Protein AF-A0AAN3U8T4-F1 (afdb_monomer_lite)

Foldseek 3Di:
DAQDDAWQLVSLVVLLVVVLVVVVVVVDDPVLSVVLSVLSVLLSVVCVVCRPPDHNLRDAQVSLVVSLVVCCVPPPVNDRDDPVRSVVSVVSVVVSQCVSCVPHPVNRHHDYDVVPDDDDDPDDPPPPDDQDPVSVVVVLVVLVVQVVPDVDPVSVVVNQLVCCCVVVVDDSVRSVPDDPVND

Sequence (183 aa):
MKLKNTTISEDLERWIEAYLKHIQALSYSNNTFLLYRRILLEFVEYSLDYQDEMQINDIKTTFLVNFLNYLENNSKNGNKLSKKTKITYLRVLTSFFSFISDNNDDLFVFSFDMKKIRFRTEKSEEKLNYLNENEIIRLNNVLEKEKAKKEVYNSFRNSLLIKLMLYGGLRISEALNVKLCDF

pLDDT: mean 90.28, std 9.48, range [56.56, 98.44]

InterPro domains:
  IPR002104 Integrase, catalytic domain [PS51898] (126-183)
  IPR010998 Integrase/recombinase, N-terminal [G3DSA:1.10.150.130] (6-119)
  IPR011010 DNA breaking-rejoining enzyme, catalytic core [SSF56349] (12-183)
  IPR013762 Integrase-like, catalytic domain superfamily [G3DSA:1.10.443.10] (120-183)
  IPR025269 Phage integrase SAM-like domain [PF13102] (15-97)
  IPR044068 Core-binding (CB) domain [PS51900] (10-101)

Structure (mmCIF, N/CA/C/O backbone):
data_AF-A0AAN3U8T4-F1
#
_entry.id   AF-A0AAN3U8T4-F1
#
loop_
_atom_site.group_PDB
_atom_site.id
_atom_site.type_symbol
_atom_site.label_atom_id
_atom_site.label_alt_id
_atom_site.label_comp_id
_atom_site.label_asym_id
_atom_site.label_entity_id
_atom_site.label_seq_id
_atom_site.pdbx_PDB_ins_code
_atom_site.Cartn_x
_atom_site.Cartn_y
_atom_site.Cartn_z
_atom_site.occupancy
_atom_site.B_iso_or_equiv
_atom_site.auth_seq_id
_atom_site.auth_comp_id
_atom_site.auth_asym_id
_atom_site.auth_atom_id
_atom_site.pdbx_PDB_model_num
ATOM 1 N N . MET A 1 1 ? -13.887 -12.701 15.858 1.00 88.62 1 MET A N 1
ATOM 2 C CA . MET A 1 1 ? -12.737 -12.582 16.791 1.00 88.62 1 MET A CA 1
ATOM 3 C C . MET A 1 1 ? -12.991 -11.414 17.734 1.00 88.62 1 MET A C 1
ATOM 5 O O . MET A 1 1 ? -13.453 -10.378 17.268 1.00 88.62 1 MET A O 1
ATOM 9 N N . LYS A 1 2 ? -12.707 -11.549 19.039 1.00 91.94 2 LYS A N 1
ATOM 10 C CA . LYS A 1 2 ? -12.860 -10.443 20.004 1.00 91.94 2 LYS A CA 1
ATOM 11 C C . LYS A 1 2 ? -12.005 -9.246 19.603 1.00 91.94 2 LYS A C 1
ATOM 13 O O . LYS A 1 2 ? -10.839 -9.436 19.255 1.00 91.94 2 LYS A O 1
ATOM 18 N N . LEU A 1 3 ? -12.570 -8.038 19.661 1.00 91.25 3 LEU A N 1
ATOM 19 C CA . LEU A 1 3 ? -11.903 -6.817 19.206 1.00 91.25 3 LEU A CA 1
ATOM 20 C C . LEU A 1 3 ? -10.604 -6.587 19.970 1.00 91.25 3 LEU A C 1
ATOM 22 O O . LEU A 1 3 ? -9.569 -6.357 19.350 1.00 91.25 3 LEU A O 1
ATOM 26 N N . LYS A 1 4 ? -10.682 -6.704 21.296 1.00 89.12 4 LYS A N 1
ATOM 27 C CA . LYS A 1 4 ? -9.569 -6.523 22.221 1.00 89.12 4 LYS A CA 1
ATOM 28 C C . LYS A 1 4 ? -9.320 -7.772 23.054 1.00 89.12 4 LYS A C 1
ATOM 30 O O . LYS A 1 4 ? -10.262 -8.516 23.343 1.00 89.12 4 LYS A O 1
ATOM 35 N N . ASN A 1 5 ? -8.074 -7.987 23.439 1.00 81.62 5 ASN A N 1
ATOM 36 C CA . ASN A 1 5 ? -7.669 -9.104 24.288 1.00 81.62 5 ASN A CA 1
ATOM 37 C C . ASN A 1 5 ? -6.647 -8.679 25.343 1.00 81.62 5 ASN A C 1
ATOM 39 O O . ASN A 1 5 ? -6.755 -9.103 26.491 1.00 81.62 5 ASN A O 1
ATOM 43 N N . THR A 1 6 ? -5.680 -7.846 24.960 1.00 85.25 6 THR A N 1
ATOM 44 C CA . THR A 1 6 ? -4.516 -7.508 25.788 1.00 85.25 6 THR A CA 1
ATOM 45 C C . THR A 1 6 ? -4.087 -6.055 25.552 1.00 85.25 6 THR A C 1
ATOM 47 O O . THR A 1 6 ? -4.814 -5.139 25.935 1.00 85.25 6 THR A O 1
ATOM 50 N N . THR A 1 7 ? -2.912 -5.825 24.966 1.00 92.44 7 THR A N 1
ATOM 51 C CA . THR A 1 7 ? -2.376 -4.500 24.645 1.00 92.44 7 THR A CA 1
ATOM 52 C C . THR A 1 7 ? -2.760 -4.102 23.222 1.00 92.44 7 THR A C 1
ATOM 54 O O . THR A 1 7 ? -3.047 -4.947 22.371 1.00 92.44 7 THR A O 1
ATOM 57 N N . ILE A 1 8 ? -2.731 -2.796 22.930 1.00 94.06 8 ILE A N 1
ATOM 58 C CA . ILE A 1 8 ? -3.025 -2.283 21.585 1.00 94.06 8 ILE A CA 1
ATOM 59 C C . ILE A 1 8 ? -2.134 -2.920 20.508 1.00 94.06 8 ILE A C 1
ATOM 61 O O . ILE A 1 8 ? -2.624 -3.225 19.423 1.00 94.06 8 ILE A O 1
ATOM 65 N N . SER A 1 9 ? -0.851 -3.150 20.796 1.00 93.12 9 SER A N 1
ATOM 66 C CA . SER A 1 9 ? 0.103 -3.731 19.850 1.00 93.12 9 SER A CA 1
ATOM 67 C C . SER A 1 9 ? -0.217 -5.192 19.551 1.00 93.12 9 SER A C 1
ATOM 69 O O . SER A 1 9 ? -0.341 -5.549 18.383 1.00 93.12 9 SER A O 1
ATOM 71 N N . GLU A 1 10 ? -0.440 -6.011 20.579 1.00 94.06 10 GLU A N 1
ATOM 72 C CA . GLU A 1 10 ? -0.802 -7.425 20.420 1.00 94.06 10 GLU A CA 1
ATOM 73 C C . GLU A 1 10 ? -2.146 -7.589 19.696 1.00 94.06 10 GLU A C 1
ATOM 75 O O . GLU A 1 10 ? -2.297 -8.441 18.813 1.00 94.06 10 GLU A O 1
ATOM 80 N N . ASP A 1 11 ? -3.122 -6.734 20.013 1.00 96.06 11 ASP A N 1
ATOM 81 C CA . ASP A 1 11 ? -4.401 -6.720 19.314 1.00 96.06 11 ASP A CA 1
ATOM 82 C C . ASP A 1 11 ? -4.231 -6.353 17.836 1.00 96.06 11 ASP A C 1
ATOM 84 O O . ASP A 1 11 ? -4.782 -7.038 16.967 1.00 96.06 11 ASP A O 1
ATOM 88 N N . LEU A 1 12 ? -3.439 -5.320 17.529 1.00 97.25 12 LEU A N 1
ATOM 89 C CA . LEU A 1 12 ? -3.140 -4.933 16.152 1.00 97.25 12 LEU A CA 1
ATOM 90 C C . LEU A 1 12 ? -2.413 -6.047 15.395 1.00 97.25 12 LEU A C 1
ATOM 92 O O . LEU A 1 12 ? -2.827 -6.365 14.284 1.00 97.25 12 LEU A O 1
ATOM 96 N N . GLU A 1 13 ? -1.386 -6.674 15.968 1.00 96.88 13 GLU A N 1
ATOM 97 C CA . GLU A 1 13 ? -0.638 -7.764 15.324 1.00 96.88 13 GLU A CA 1
ATOM 98 C C . GLU A 1 13 ? -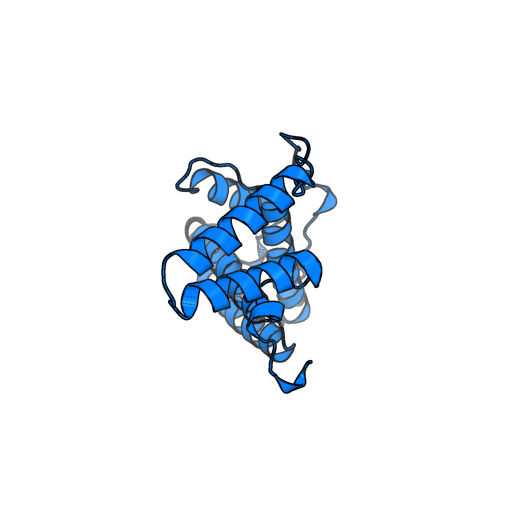1.538 -8.948 14.967 1.00 96.88 13 GLU A C 1
ATOM 100 O O . GLU A 1 13 ? -1.516 -9.439 13.833 1.00 96.88 13 GLU A O 1
ATOM 105 N N . ARG A 1 14 ? -2.399 -9.356 15.900 1.00 97.06 14 ARG A N 1
ATOM 106 C CA . ARG A 1 14 ? -3.375 -10.426 15.685 1.00 97.06 14 ARG A CA 1
ATOM 107 C C . ARG A 1 14 ? -4.357 -10.086 14.561 1.00 97.06 14 ARG A C 1
ATOM 109 O O . ARG A 1 14 ? -4.628 -10.920 13.692 1.00 97.06 14 ARG A O 1
ATOM 116 N N . TRP A 1 15 ? -4.882 -8.859 14.542 1.00 98.06 15 TRP A N 1
ATOM 117 C CA . TRP A 1 15 ? -5.756 -8.398 13.460 1.00 98.06 15 TRP A CA 1
ATOM 118 C C . TRP A 1 15 ? -5.014 -8.290 12.124 1.00 98.06 15 TRP A C 1
ATOM 120 O O . TRP A 1 15 ? -5.587 -8.621 11.084 1.00 98.06 15 TRP A O 1
ATOM 130 N N . ILE A 1 16 ? -3.746 -7.872 12.129 1.00 98.12 16 ILE A N 1
ATOM 131 C CA . ILE A 1 16 ? -2.896 -7.804 10.936 1.00 98.12 16 ILE A CA 1
ATOM 132 C C . ILE A 1 16 ? -2.694 -9.198 10.359 1.00 98.12 16 ILE A C 1
ATOM 134 O O . ILE A 1 16 ? -2.835 -9.367 9.152 1.00 98.12 16 ILE A O 1
ATOM 138 N N . GLU A 1 17 ? -2.417 -10.206 11.183 1.00 97.88 17 GLU A N 1
ATOM 139 C CA . GLU A 1 17 ? -2.264 -11.579 10.703 1.00 97.88 17 GLU A CA 1
ATOM 140 C C . GLU A 1 17 ? -3.542 -12.078 10.009 1.00 97.88 17 GLU A C 1
ATOM 142 O O . GLU A 1 17 ? -3.485 -12.605 8.893 1.00 97.88 17 GLU A O 1
ATOM 147 N N . ALA A 1 18 ? -4.705 -11.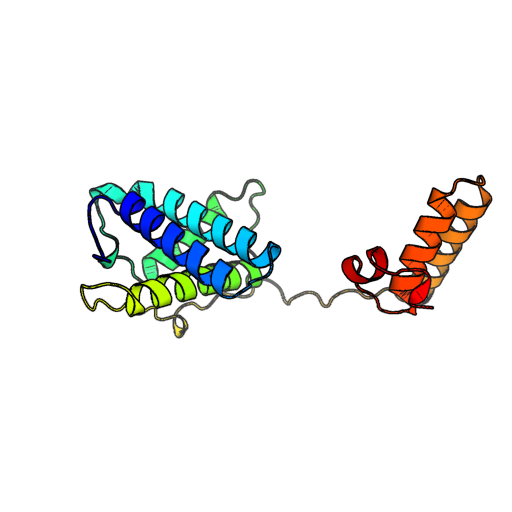850 10.628 1.00 98.00 18 ALA A N 1
ATOM 148 C CA . ALA A 1 18 ? -6.000 -12.193 10.044 1.00 98.00 18 ALA A CA 1
ATOM 149 C C . ALA A 1 18 ? -6.254 -11.447 8.722 1.00 98.00 18 ALA A C 1
ATOM 151 O O . ALA A 1 18 ? -6.664 -12.052 7.728 1.00 98.00 18 ALA A O 1
ATOM 152 N N . TYR A 1 19 ? -5.956 -10.148 8.679 1.00 98.31 19 TYR A N 1
ATOM 153 C CA . TYR A 1 19 ? -6.137 -9.325 7.487 1.00 98.31 19 TYR A CA 1
ATOM 154 C C . TYR A 1 19 ? -5.184 -9.712 6.349 1.00 98.31 19 TYR A C 1
ATOM 156 O O . TYR A 1 19 ? -5.594 -9.782 5.191 1.00 98.31 19 TYR A O 1
ATOM 164 N N . LEU A 1 20 ? -3.921 -10.016 6.657 1.00 97.81 20 LEU A N 1
ATOM 165 C CA . LEU A 1 20 ? -2.939 -10.457 5.668 1.00 97.81 20 LEU A CA 1
ATOM 166 C C . LEU A 1 20 ? -3.336 -11.806 5.054 1.00 97.81 20 LEU A C 1
ATOM 168 O O . LEU A 1 20 ? -3.270 -11.957 3.833 1.00 97.81 20 LEU A O 1
ATOM 172 N N . LYS A 1 21 ? -3.829 -12.751 5.866 1.00 97.56 21 LYS A N 1
ATOM 173 C CA . LYS A 1 21 ? -4.416 -14.009 5.373 1.00 97.56 21 LYS A CA 1
ATOM 174 C C . LYS A 1 21 ? -5.621 -13.748 4.465 1.00 97.56 21 LYS A C 1
ATOM 176 O O . LYS A 1 21 ? -5.733 -14.362 3.405 1.00 97.56 21 LYS A O 1
ATOM 181 N N . HIS A 1 22 ? -6.486 -12.806 4.840 1.00 96.88 22 HIS A N 1
ATOM 182 C CA . HIS A 1 22 ? -7.650 -12.424 4.044 1.00 96.88 22 HIS A CA 1
ATOM 183 C C . HIS A 1 22 ? -7.261 -11.859 2.667 1.00 96.88 22 HIS A C 1
ATOM 185 O O . HIS A 1 22 ? -7.709 -12.379 1.647 1.00 96.88 22 HIS A O 1
ATOM 191 N N . ILE A 1 23 ? -6.380 -10.855 2.597 1.00 96.12 23 ILE A N 1
ATOM 192 C CA . ILE A 1 23 ? -5.975 -10.279 1.300 1.00 96.12 23 ILE A CA 1
ATOM 193 C C . ILE A 1 23 ? -5.181 -11.274 0.439 1.00 96.12 23 ILE A C 1
ATOM 195 O O . ILE A 1 23 ? -5.242 -11.212 -0.789 1.00 96.12 23 ILE A O 1
ATOM 199 N N . GLN A 1 24 ? -4.458 -12.210 1.064 1.00 94.75 24 GLN A N 1
ATOM 200 C CA . GLN A 1 24 ? -3.781 -13.293 0.354 1.00 94.75 24 GLN A CA 1
ATOM 201 C C . GLN A 1 24 ? -4.795 -14.251 -0.283 1.00 94.75 24 GLN A C 1
ATOM 203 O O . GLN A 1 24 ? -4.638 -14.608 -1.450 1.00 94.75 24 GLN A O 1
ATOM 208 N N . ALA A 1 25 ? -5.863 -14.613 0.435 1.00 96.12 25 ALA A N 1
ATOM 209 C CA . ALA A 1 25 ? -6.957 -15.418 -0.109 1.00 96.12 25 ALA A CA 1
ATOM 210 C C . ALA A 1 25 ? -7.688 -14.706 -1.264 1.00 96.12 25 ALA A C 1
ATOM 212 O O . ALA A 1 25 ? -8.108 -15.351 -2.222 1.00 96.12 25 ALA A O 1
ATOM 213 N N . LEU A 1 26 ? -7.760 -13.372 -1.231 1.00 95.31 26 LEU A N 1
ATOM 214 C CA . LEU A 1 26 ? -8.281 -12.549 -2.329 1.00 95.31 26 LEU A CA 1
ATOM 215 C C . LEU A 1 26 ? -7.306 -12.380 -3.510 1.00 95.31 26 LEU A C 1
ATOM 217 O O . LEU A 1 26 ? -7.583 -11.609 -4.426 1.00 95.31 26 LEU A O 1
ATOM 221 N N . SER A 1 27 ? -6.174 -13.091 -3.519 1.00 94.06 27 SER A N 1
ATOM 222 C CA . SER A 1 27 ? -5.202 -13.091 -4.623 1.00 94.06 27 SER A CA 1
ATOM 223 C C . SER A 1 27 ? -4.609 -11.712 -4.941 1.00 94.06 27 SER A C 1
ATOM 225 O O . SER A 1 27 ? -4.329 -11.384 -6.097 1.00 94.06 27 SER A O 1
ATOM 227 N N . TYR A 1 28 ? -4.391 -10.884 -3.916 1.00 93.31 28 TYR A N 1
ATOM 228 C CA . TYR A 1 28 ? -3.689 -9.611 -4.084 1.00 93.31 28 TYR A CA 1
ATOM 229 C C . TYR A 1 28 ? -2.262 -9.853 -4.598 1.00 93.31 28 TYR A C 1
ATOM 231 O O . TYR A 1 28 ? -1.604 -10.825 -4.226 1.00 93.31 28 TYR A O 1
ATOM 239 N N . SER A 1 29 ? -1.751 -8.937 -5.431 1.00 94.19 29 SER A N 1
ATOM 240 C CA . SER A 1 29 ? -0.381 -9.053 -5.945 1.00 94.19 29 SER A CA 1
ATOM 241 C C . SER A 1 29 ? 0.641 -9.068 -4.802 1.00 94.19 29 SER A C 1
ATOM 243 O O . SER A 1 29 ? 0.464 -8.371 -3.799 1.00 94.19 29 SER A O 1
ATOM 245 N N . ASN A 1 30 ? 1.753 -9.790 -4.976 1.00 94.31 30 ASN A N 1
ATOM 246 C CA . ASN A 1 30 ? 2.797 -9.877 -3.950 1.00 94.31 30 ASN A CA 1
ATOM 247 C C . ASN A 1 30 ? 3.334 -8.490 -3.543 1.00 94.31 30 ASN A C 1
ATOM 249 O O . ASN A 1 30 ? 3.540 -8.213 -2.365 1.00 94.31 30 ASN A O 1
ATOM 253 N N . ASN A 1 31 ? 3.479 -7.570 -4.503 1.00 94.25 31 ASN A N 1
ATOM 254 C CA . ASN A 1 31 ? 3.903 -6.196 -4.221 1.00 94.25 31 ASN A CA 1
ATOM 255 C C . ASN A 1 31 ? 2.891 -5.451 -3.339 1.00 94.25 31 ASN A C 1
ATOM 257 O O . ASN A 1 31 ? 3.282 -4.723 -2.428 1.00 94.25 31 ASN A O 1
ATOM 261 N N . THR A 1 32 ? 1.593 -5.644 -3.586 1.00 95.31 32 THR A N 1
ATOM 262 C CA . THR A 1 32 ? 0.526 -5.068 -2.758 1.00 95.31 32 THR A CA 1
ATOM 263 C C . THR A 1 32 ? 0.544 -5.669 -1.355 1.00 95.31 32 THR A C 1
ATOM 265 O O . THR A 1 32 ? 0.493 -4.920 -0.385 1.00 95.31 32 THR A O 1
ATOM 268 N N . PHE A 1 33 ? 0.682 -6.993 -1.240 1.00 96.62 33 PHE A N 1
ATOM 269 C CA . PHE A 1 33 ? 0.781 -7.691 0.043 1.00 96.62 33 PHE A CA 1
ATOM 270 C C . PHE A 1 33 ? 1.955 -7.172 0.886 1.00 96.62 33 PHE A C 1
ATOM 272 O O . PHE A 1 33 ? 1.768 -6.775 2.036 1.00 96.62 33 PHE A O 1
ATOM 279 N N . LEU A 1 34 ? 3.154 -7.099 0.299 1.00 97.50 34 LEU A N 1
ATOM 280 C CA . LEU A 1 34 ? 4.356 -6.611 0.981 1.00 97.50 34 LEU A CA 1
ATOM 281 C C . LEU A 1 34 ? 4.228 -5.143 1.403 1.00 97.50 34 LEU A C 1
ATOM 283 O O . LEU A 1 34 ? 4.636 -4.784 2.508 1.00 97.50 34 LEU A O 1
ATOM 287 N N . LEU A 1 35 ? 3.633 -4.302 0.550 1.00 97.44 35 LEU A N 1
ATOM 288 C CA . LEU A 1 35 ? 3.349 -2.905 0.873 1.00 97.44 35 LEU A CA 1
ATOM 289 C C . LEU A 1 35 ? 2.400 -2.789 2.072 1.00 97.44 35 LEU A C 1
ATOM 291 O O . LEU A 1 35 ? 2.670 -2.011 2.984 1.00 97.44 35 LEU A O 1
ATOM 295 N N . TYR A 1 36 ? 1.308 -3.558 2.070 1.00 98.12 36 TYR A N 1
ATOM 296 C CA . TYR A 1 36 ? 0.306 -3.528 3.135 1.00 98.12 36 TYR A CA 1
ATOM 297 C C . TYR A 1 36 ? 0.921 -4.012 4.447 1.00 98.12 36 TYR A C 1
ATOM 299 O O . TYR A 1 36 ? 0.830 -3.311 5.449 1.00 98.12 36 TYR A O 1
ATOM 307 N N . ARG A 1 37 ? 1.629 -5.150 4.420 1.00 98.12 37 ARG A N 1
ATOM 308 C CA . ARG A 1 37 ? 2.349 -5.685 5.581 1.00 98.12 37 ARG A CA 1
ATOM 309 C C . ARG A 1 37 ? 3.312 -4.658 6.168 1.00 98.12 37 ARG A C 1
ATOM 311 O O . ARG A 1 37 ? 3.289 -4.446 7.372 1.00 98.12 37 ARG A O 1
ATOM 318 N N . ARG A 1 38 ? 4.133 -4.003 5.340 1.00 97.50 38 ARG A N 1
ATOM 319 C CA . ARG A 1 38 ? 5.086 -2.992 5.822 1.00 97.50 38 ARG A CA 1
ATOM 320 C C . ARG A 1 38 ? 4.375 -1.835 6.526 1.00 97.50 38 ARG A C 1
ATOM 322 O O . ARG A 1 38 ? 4.732 -1.517 7.649 1.00 97.50 38 ARG A O 1
ATOM 329 N N . ILE A 1 39 ? 3.368 -1.242 5.881 1.00 97.69 39 ILE A N 1
ATOM 330 C CA . ILE A 1 39 ? 2.627 -0.098 6.438 1.00 97.69 39 ILE A CA 1
ATOM 331 C C . ILE A 1 39 ? 1.967 -0.465 7.771 1.00 97.69 39 ILE A C 1
ATOM 333 O O . ILE A 1 39 ? 1.986 0.327 8.707 1.00 97.69 39 ILE A O 1
ATOM 337 N N . LEU A 1 40 ? 1.377 -1.658 7.855 1.00 98.44 40 LEU A N 1
ATOM 338 C CA . LEU A 1 40 ? 0.697 -2.117 9.061 1.00 98.44 40 LEU A CA 1
ATOM 339 C C . LEU A 1 40 ? 1.674 -2.398 10.208 1.00 98.44 40 LEU A C 1
ATOM 341 O O . LEU A 1 40 ? 1.374 -2.051 11.343 1.00 98.44 40 LEU A O 1
ATOM 345 N N . LEU A 1 41 ? 2.851 -2.959 9.921 1.00 97.50 41 LEU A N 1
ATOM 346 C CA . LEU A 1 41 ? 3.886 -3.167 10.938 1.00 97.50 41 LEU A CA 1
ATOM 347 C C . LEU A 1 41 ? 4.491 -1.845 11.430 1.00 97.50 41 LEU A C 1
ATOM 349 O O . LEU A 1 41 ? 4.678 -1.686 12.629 1.00 97.50 41 LEU A O 1
ATOM 353 N N . GLU A 1 42 ? 4.717 -0.872 10.542 1.00 96.56 42 GLU A N 1
ATOM 354 C CA . GLU A 1 42 ? 5.121 0.486 10.948 1.00 96.56 42 GLU A CA 1
ATOM 355 C C . GLU A 1 42 ? 4.057 1.144 11.849 1.00 96.56 42 GLU A C 1
ATOM 357 O O . GLU A 1 42 ? 4.380 1.896 12.765 1.00 96.56 42 GLU A O 1
ATOM 362 N N . PHE A 1 43 ? 2.773 0.853 11.615 1.00 97.81 43 PHE A N 1
ATOM 363 C CA . PHE A 1 43 ? 1.687 1.346 12.461 1.00 97.81 43 PHE A CA 1
ATOM 364 C C . PHE A 1 43 ? 1.651 0.669 13.840 1.00 97.81 43 PHE A C 1
ATOM 366 O O . PHE A 1 43 ? 1.364 1.341 14.832 1.00 97.81 43 PHE A O 1
ATOM 373 N N . VAL A 1 44 ? 1.970 -0.628 13.926 1.00 97.06 44 VAL A N 1
ATOM 374 C CA . VAL A 1 44 ? 2.161 -1.325 15.212 1.00 97.06 44 VAL A CA 1
ATOM 375 C C . VAL A 1 44 ? 3.315 -0.703 15.983 1.00 97.06 44 VAL A C 1
ATOM 377 O O . VAL A 1 44 ? 3.136 -0.377 17.151 1.00 97.06 44 VAL A O 1
ATOM 380 N N . GLU A 1 45 ? 4.456 -0.481 15.325 1.00 95.56 45 GLU A N 1
ATOM 381 C CA . GLU A 1 45 ? 5.636 0.137 15.940 1.00 95.56 45 GLU A CA 1
ATOM 382 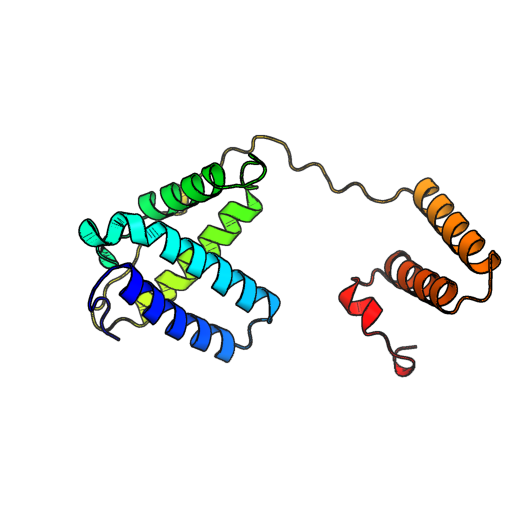C C . GLU A 1 45 ? 5.294 1.504 16.543 1.00 95.56 45 GLU A C 1
ATOM 384 O O . GLU A 1 45 ? 5.580 1.749 17.709 1.00 95.56 45 GLU A O 1
ATOM 389 N N . TYR A 1 46 ? 4.579 2.351 15.798 1.00 96.06 46 TYR A N 1
ATOM 390 C CA . TYR A 1 46 ? 4.069 3.623 16.316 1.00 96.06 46 TYR A CA 1
ATOM 391 C C . TYR A 1 46 ? 3.106 3.457 17.504 1.00 96.06 46 TYR A C 1
ATOM 393 O O . TYR A 1 46 ? 3.072 4.293 18.403 1.00 96.06 46 TYR A O 1
ATOM 401 N N . SER A 1 47 ? 2.301 2.394 17.514 1.00 95.94 47 SER A N 1
ATOM 402 C CA . SER A 1 47 ? 1.296 2.165 18.558 1.00 95.94 47 SER A CA 1
ATOM 403 C C . SER A 1 47 ? 1.893 1.660 19.876 1.00 95.94 47 SER A C 1
ATOM 405 O O . SER A 1 47 ? 1.219 1.754 20.901 1.00 95.94 47 SER A O 1
ATOM 407 N N . LEU A 1 48 ? 3.138 1.163 19.879 1.00 94.19 48 LEU A N 1
ATOM 408 C CA . LEU A 1 48 ? 3.827 0.710 21.095 1.00 94.19 48 LEU A CA 1
ATOM 409 C C . LEU A 1 48 ? 3.987 1.834 22.123 1.00 94.19 48 LEU A C 1
ATOM 411 O O . LEU A 1 48 ? 3.798 1.593 23.313 1.00 94.19 48 LEU A O 1
ATOM 415 N N . ASP A 1 49 ? 4.238 3.063 21.664 1.00 93.44 49 ASP A N 1
ATOM 416 C CA . ASP A 1 49 ? 4.398 4.242 22.526 1.00 93.44 49 ASP A CA 1
ATOM 417 C C . ASP A 1 49 ? 3.119 4.594 23.313 1.00 93.44 49 ASP A C 1
ATOM 419 O O . ASP A 1 49 ? 3.168 5.382 24.253 1.00 93.44 49 ASP A O 1
ATOM 423 N N . TYR A 1 50 ? 1.973 4.008 22.948 1.00 93.88 50 TYR A N 1
ATOM 424 C CA . TYR A 1 50 ? 0.659 4.295 23.529 1.00 93.88 50 TYR A CA 1
ATOM 425 C C . TYR A 1 50 ? 0.019 3.076 24.209 1.00 93.88 50 TYR A C 1
ATOM 427 O O . TYR A 1 50 ? -1.163 3.119 24.555 1.00 93.88 50 TYR A O 1
ATOM 435 N N . GLN A 1 51 ? 0.767 1.982 24.397 1.00 91.06 51 GLN A N 1
ATOM 436 C CA . GLN A 1 51 ? 0.222 0.708 24.885 1.00 91.06 51 GLN A CA 1
ATOM 437 C C . GLN A 1 51 ? -0.430 0.784 26.272 1.00 91.06 51 GLN A C 1
ATOM 439 O O . GLN A 1 51 ? -1.388 0.058 26.532 1.00 91.06 51 GLN A O 1
ATOM 444 N N . ASP A 1 52 ? 0.062 1.682 27.126 1.00 91.00 52 ASP A N 1
ATOM 445 C CA . ASP A 1 52 ? -0.432 1.872 28.493 1.00 91.00 52 ASP A CA 1
ATOM 446 C C . ASP A 1 52 ? -1.548 2.929 28.577 1.00 91.00 52 ASP A C 1
ATOM 448 O O . ASP A 1 52 ? -2.258 3.017 29.579 1.00 91.00 52 ASP A O 1
ATOM 452 N N . GLU A 1 53 ? -1.721 3.735 27.527 1.00 91.38 53 GLU A N 1
ATOM 453 C CA . GLU A 1 53 ? -2.641 4.880 27.508 1.00 91.38 53 GLU A CA 1
ATOM 454 C C . GLU A 1 53 ? -3.912 4.610 26.700 1.00 91.38 53 GLU A C 1
ATOM 456 O O . GLU A 1 53 ? -4.935 5.269 26.902 1.00 91.38 53 GLU A O 1
ATOM 461 N N . MET A 1 54 ? -3.848 3.676 25.748 1.00 93.81 54 MET A N 1
ATOM 462 C CA . MET A 1 54 ? -4.868 3.515 24.719 1.00 93.81 54 MET A CA 1
ATOM 463 C C . MET A 1 54 ? -5.152 2.048 24.417 1.00 93.81 54 MET A C 1
ATOM 465 O O . MET A 1 54 ? -4.294 1.174 24.524 1.00 93.81 54 MET A O 1
ATOM 469 N N . GLN A 1 55 ? -6.376 1.786 23.974 1.00 93.75 55 GLN A N 1
ATOM 470 C CA . GLN A 1 55 ? -6.803 0.492 23.458 1.00 93.75 55 GLN A CA 1
ATOM 471 C C . GLN A 1 55 ? -7.139 0.600 21.966 1.00 93.75 55 GLN A C 1
ATOM 473 O O . GLN A 1 55 ? -7.311 1.690 21.416 1.00 93.75 55 GLN A O 1
ATOM 478 N N . ILE A 1 56 ? -7.272 -0.541 21.282 1.00 94.88 56 ILE A N 1
ATOM 479 C CA . ILE A 1 56 ? -7.526 -0.555 19.832 1.00 94.88 56 ILE A CA 1
ATOM 480 C C . ILE A 1 56 ? -8.816 0.190 19.444 1.00 94.88 56 ILE A C 1
ATOM 482 O O . ILE A 1 56 ? -8.868 0.829 18.398 1.00 94.88 56 ILE A O 1
ATOM 486 N N . ASN A 1 57 ? -9.847 0.175 20.294 1.00 94.62 57 ASN A N 1
ATOM 487 C CA . ASN A 1 57 ? -11.117 0.874 20.071 1.00 94.62 57 ASN A CA 1
ATOM 488 C C . ASN A 1 57 ? -11.038 2.397 20.299 1.00 94.62 57 ASN A C 1
ATOM 490 O O . ASN A 1 57 ? -11.963 3.115 19.917 1.00 94.62 57 ASN A O 1
ATOM 494 N N . ASP A 1 58 ? -9.944 2.901 20.874 1.00 94.62 58 ASP A N 1
ATOM 495 C CA . ASP A 1 58 ? -9.706 4.338 21.049 1.00 94.62 58 ASP A CA 1
ATOM 496 C C . ASP A 1 58 ? -9.086 4.988 19.803 1.00 94.62 58 ASP A C 1
ATOM 498 O O . ASP A 1 58 ? -9.016 6.220 19.706 1.00 94.62 58 ASP A O 1
ATOM 502 N N . ILE A 1 59 ? -8.668 4.181 18.819 1.00 95.44 59 ILE A N 1
ATOM 503 C CA . ILE A 1 59 ? -8.053 4.659 17.581 1.00 95.44 59 ILE A CA 1
ATOM 504 C C . ILE A 1 59 ? -9.064 5.488 16.781 1.00 95.44 59 ILE A C 1
ATOM 506 O O . ILE A 1 59 ? -10.076 5.004 16.272 1.00 95.44 59 ILE A O 1
ATOM 510 N N . LYS A 1 60 ? -8.743 6.774 16.626 1.00 93.38 60 LYS A N 1
ATOM 511 C CA . LYS A 1 60 ? -9.538 7.762 15.887 1.00 93.38 60 LYS A CA 1
ATOM 512 C C . LYS A 1 60 ? -8.736 8.360 14.739 1.00 93.38 60 LYS A C 1
ATOM 514 O O . LYS A 1 60 ? -7.526 8.188 14.627 1.00 93.38 60 LYS A O 1
ATOM 519 N N . THR A 1 61 ? -9.416 9.145 13.905 1.00 93.38 61 THR A N 1
ATOM 520 C CA . THR A 1 61 ? -8.812 9.860 12.763 1.00 93.38 61 THR A CA 1
ATOM 521 C C . THR A 1 61 ? -7.549 10.642 13.152 1.00 93.38 61 THR A C 1
ATOM 523 O O . THR A 1 61 ? -6.581 10.659 12.399 1.00 93.38 61 THR A O 1
ATOM 526 N N . THR A 1 62 ? -7.531 11.263 14.336 1.00 92.62 62 THR A N 1
ATOM 527 C CA . THR A 1 62 ? -6.375 12.012 14.856 1.00 92.62 62 THR A CA 1
ATOM 528 C C . THR A 1 62 ? -5.149 11.132 15.075 1.00 92.62 62 THR A C 1
ATOM 530 O O . THR A 1 62 ? -4.044 11.566 14.770 1.00 92.62 62 THR A O 1
ATOM 533 N N . PHE A 1 63 ? -5.334 9.888 15.520 1.00 94.88 63 PHE A N 1
ATOM 534 C CA . PHE A 1 63 ? -4.245 8.931 15.709 1.00 94.88 63 PHE A CA 1
ATOM 535 C C . PHE A 1 63 ? -3.592 8.562 14.371 1.00 94.88 63 PHE A C 1
ATOM 537 O O . PHE A 1 63 ? -2.372 8.584 14.246 1.00 94.88 63 PHE A O 1
ATOM 544 N N . LEU A 1 64 ? -4.399 8.355 13.321 1.00 94.81 64 LEU A N 1
ATOM 545 C CA . LEU A 1 64 ? -3.882 8.110 11.967 1.00 94.81 64 LEU A CA 1
ATOM 546 C C . LEU A 1 64 ? -3.105 9.316 11.419 1.00 94.81 64 LEU A C 1
ATOM 548 O O . LEU A 1 64 ? -2.099 9.153 10.734 1.00 94.81 64 LEU A O 1
ATOM 552 N N . VAL A 1 65 ? -3.560 10.539 11.709 1.00 93.25 65 VAL A N 1
ATOM 553 C CA . VAL A 1 65 ? -2.852 11.765 11.309 1.00 93.25 65 VAL A CA 1
ATOM 554 C C . VAL A 1 65 ? -1.529 11.908 12.066 1.00 93.25 65 VAL A C 1
ATOM 556 O O . VAL A 1 65 ? -0.518 12.245 11.453 1.00 93.25 65 VAL A O 1
ATOM 559 N N . ASN A 1 66 ? -1.513 11.610 13.366 1.00 94.19 66 ASN A N 1
ATOM 560 C CA . ASN A 1 66 ? -0.297 11.654 14.177 1.00 94.19 66 ASN A CA 1
ATOM 561 C C . ASN A 1 66 ? 0.721 10.601 13.735 1.00 94.19 66 ASN A C 1
ATOM 563 O O . ASN A 1 66 ? 1.901 10.924 13.627 1.00 94.19 66 ASN A O 1
ATOM 567 N N . PHE A 1 67 ? 0.267 9.404 13.362 1.00 95.25 67 PHE A N 1
ATOM 568 C CA . PHE A 1 67 ? 1.117 8.390 12.745 1.00 95.25 67 PHE A CA 1
ATOM 569 C C . PHE A 1 67 ? 1.806 8.905 11.471 1.00 95.25 67 PHE A C 1
ATOM 571 O O . PHE A 1 67 ? 3.014 8.753 11.304 1.00 95.25 67 PHE A O 1
ATOM 578 N N . LEU A 1 68 ? 1.075 9.584 10.579 1.00 93.38 68 LEU A N 1
ATOM 579 C CA . LEU A 1 68 ? 1.691 10.171 9.383 1.00 93.38 68 LEU A CA 1
ATOM 580 C C . LEU A 1 68 ? 2.751 11.226 9.727 1.00 93.38 68 LEU A C 1
ATOM 582 O O . LEU A 1 68 ? 3.756 11.312 9.025 1.00 93.38 68 LEU A O 1
ATOM 586 N N . ASN A 1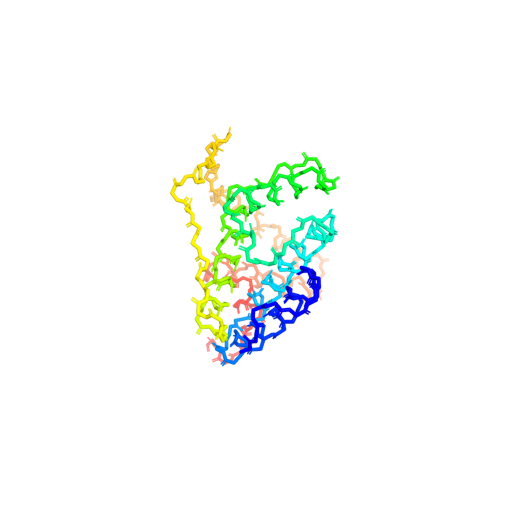 69 ? 2.541 12.013 10.785 1.00 91.50 69 ASN A N 1
ATOM 587 C CA . ASN A 1 69 ? 3.525 12.993 11.255 1.00 91.50 69 ASN A CA 1
ATOM 588 C C . ASN A 1 69 ? 4.758 12.305 11.864 1.00 91.50 69 ASN A C 1
ATOM 590 O O . ASN A 1 69 ? 5.882 12.719 11.593 1.00 91.50 69 ASN A O 1
ATOM 594 N N . TYR A 1 70 ? 4.559 11.231 12.635 1.00 93.06 70 TYR A N 1
ATOM 595 C CA . TYR A 1 70 ? 5.634 10.390 13.167 1.00 93.06 70 TYR A CA 1
ATOM 596 C C . TYR A 1 70 ? 6.533 9.860 12.041 1.00 93.06 70 TYR A C 1
ATOM 598 O O . TYR A 1 70 ? 7.754 9.995 12.108 1.00 93.06 70 TYR A O 1
ATOM 606 N N . LEU A 1 71 ? 5.942 9.349 10.956 1.00 91.88 71 LEU A N 1
ATOM 607 C CA . LEU A 1 71 ? 6.706 8.855 9.807 1.00 91.88 71 LEU A CA 1
ATOM 608 C C . LEU A 1 71 ? 7.522 9.951 9.109 1.00 91.88 71 LEU A C 1
ATOM 610 O O . LEU A 1 71 ? 8.614 9.683 8.611 1.00 91.88 71 LEU A O 1
ATOM 614 N N . GLU A 1 72 ? 7.011 11.184 9.049 1.00 88.81 72 GLU A N 1
ATOM 615 C CA . GLU A 1 72 ? 7.772 12.309 8.493 1.00 88.81 72 GLU A CA 1
ATOM 616 C C . GLU A 1 72 ? 8.970 12.672 9.366 1.00 88.81 72 GLU A C 1
ATOM 618 O O . GLU A 1 72 ? 10.055 12.906 8.836 1.00 88.81 72 GLU A O 1
ATOM 623 N N . ASN A 1 73 ? 8.788 12.665 10.686 1.00 86.94 73 ASN A N 1
ATOM 624 C CA . ASN A 1 73 ? 9.841 12.998 11.641 1.00 86.94 73 ASN A CA 1
ATOM 625 C C . ASN A 1 73 ? 10.941 11.925 11.698 1.00 86.94 73 ASN A C 1
ATOM 627 O O . ASN A 1 73 ? 12.107 12.262 11.880 1.00 86.94 73 ASN A O 1
ATOM 631 N N . ASN A 1 74 ? 10.589 10.654 11.482 1.00 84.81 74 ASN A N 1
ATOM 632 C CA . ASN A 1 74 ? 11.529 9.526 11.487 1.00 84.81 74 ASN A CA 1
ATOM 633 C C . ASN A 1 74 ? 12.108 9.183 10.103 1.00 84.81 74 ASN A C 1
ATOM 635 O O . ASN A 1 74 ? 12.875 8.229 9.950 1.00 84.81 74 ASN A O 1
ATOM 639 N N . SER A 1 75 ? 11.770 9.958 9.071 1.00 79.50 75 SER A N 1
ATOM 640 C CA . SER A 1 75 ? 12.321 9.789 7.728 1.00 79.50 75 SER A CA 1
ATOM 641 C C . SER A 1 75 ? 13.825 10.084 7.732 1.00 79.50 75 SER A C 1
ATOM 643 O O . SER A 1 75 ? 14.244 11.230 7.887 1.00 79.50 75 SER A O 1
ATOM 645 N N . LYS A 1 76 ? 14.653 9.053 7.494 1.00 66.56 76 LYS A N 1
ATOM 646 C CA . LYS A 1 76 ? 16.134 9.124 7.502 1.00 66.56 76 LYS A CA 1
ATOM 647 C C . LYS A 1 76 ? 16.731 10.238 6.634 1.00 66.56 76 LYS A C 1
ATOM 649 O O . LYS A 1 76 ? 17.851 10.668 6.877 1.00 66.56 76 LYS A O 1
ATOM 654 N N . ASN A 1 77 ? 15.992 10.697 5.625 1.00 64.06 77 ASN A N 1
ATOM 655 C CA . ASN A 1 77 ? 16.459 11.698 4.670 1.00 64.06 77 ASN A CA 1
ATOM 656 C C . ASN A 1 77 ? 15.919 13.110 4.962 1.00 64.06 77 ASN A C 1
ATOM 658 O O . ASN A 1 77 ? 16.096 13.992 4.128 1.00 64.06 77 ASN A O 1
ATOM 662 N N . GLY A 1 78 ? 15.193 13.319 6.071 1.00 62.81 78 GLY A N 1
ATOM 663 C CA . GLY A 1 78 ? 14.529 14.594 6.390 1.00 62.81 78 GLY A CA 1
ATOM 664 C C . GLY A 1 78 ? 13.449 15.011 5.380 1.00 62.81 78 GLY A C 1
ATOM 665 O O . GLY A 1 78 ? 12.912 16.116 5.442 1.00 62.81 78 GLY A O 1
ATOM 666 N N . ASN A 1 79 ? 13.130 14.136 4.424 1.00 67.50 79 ASN A N 1
ATOM 667 C CA . ASN A 1 79 ? 12.178 14.411 3.364 1.00 67.50 79 ASN A CA 1
ATOM 668 C C . ASN A 1 79 ? 10.765 14.096 3.848 1.00 67.50 79 ASN A C 1
ATOM 670 O O . ASN A 1 79 ? 10.478 12.963 4.247 1.00 67.50 79 ASN A O 1
ATOM 674 N N . LYS A 1 80 ? 9.885 15.096 3.733 1.00 79.12 80 LYS A N 1
ATOM 675 C CA . LYS A 1 80 ? 8.441 14.948 3.935 1.00 79.12 80 LYS A CA 1
ATOM 676 C C . LYS A 1 80 ? 7.877 13.854 3.035 1.00 79.12 80 LYS A C 1
ATOM 678 O O . LYS A 1 80 ? 8.278 13.702 1.876 1.00 79.12 80 LYS A O 1
ATOM 683 N N . LEU A 1 81 ? 6.897 13.120 3.551 1.00 84.94 81 LEU A N 1
ATOM 684 C CA . LEU A 1 81 ? 6.200 12.106 2.777 1.00 84.94 81 LEU A CA 1
ATOM 685 C C . LEU A 1 81 ? 5.408 12.777 1.656 1.00 84.94 81 LEU A C 1
ATOM 687 O O . LEU A 1 81 ? 4.662 13.736 1.873 1.00 84.94 81 LEU A O 1
ATOM 691 N N . SER A 1 82 ? 5.512 12.229 0.444 1.00 85.94 82 SER A N 1
ATOM 692 C CA . SER A 1 82 ? 4.704 12.715 -0.672 1.00 85.94 82 SER A CA 1
ATOM 693 C C . SER A 1 82 ? 3.208 12.564 -0.367 1.00 85.94 82 SER A C 1
ATOM 695 O O . SER A 1 82 ? 2.785 11.628 0.320 1.00 85.94 82 SER A O 1
ATOM 697 N N . LYS A 1 83 ? 2.372 13.436 -0.943 1.00 86.94 83 LYS A N 1
ATOM 698 C CA . LYS A 1 83 ? 0.908 13.334 -0.822 1.00 86.94 83 LYS A CA 1
ATOM 699 C C . LYS A 1 83 ? 0.392 11.954 -1.248 1.00 86.94 83 LYS A C 1
ATOM 701 O O . LYS A 1 83 ? -0.465 11.390 -0.573 1.00 86.94 83 LYS A O 1
ATOM 706 N N . LYS A 1 84 ? 0.936 11.392 -2.335 1.00 87.75 84 LYS A N 1
ATOM 707 C CA . LYS A 1 84 ? 0.583 10.046 -2.821 1.00 87.75 84 LYS A CA 1
ATOM 708 C C . LYS A 1 84 ? 0.932 8.972 -1.793 1.00 87.75 84 LYS A C 1
ATOM 710 O O . LYS A 1 84 ? 0.118 8.083 -1.550 1.00 87.75 84 LYS A O 1
ATOM 715 N N . THR A 1 85 ? 2.090 9.088 -1.145 1.00 90.62 85 THR A N 1
ATOM 716 C CA . THR A 1 85 ? 2.501 8.182 -0.067 1.00 90.62 85 THR A CA 1
ATOM 717 C C . THR A 1 85 ? 1.533 8.272 1.111 1.00 90.62 85 THR A C 1
ATOM 719 O O . THR A 1 85 ? 0.961 7.255 1.481 1.00 90.62 85 THR A O 1
ATOM 722 N N . LYS A 1 86 ? 1.238 9.475 1.625 1.00 91.81 86 LYS A N 1
ATOM 723 C CA . LYS A 1 86 ? 0.285 9.659 2.739 1.00 91.81 86 LYS A CA 1
ATOM 724 C C . LYS A 1 86 ? -1.101 9.079 2.431 1.00 91.81 86 LYS A C 1
ATOM 726 O O . LYS A 1 86 ? -1.679 8.378 3.254 1.00 91.81 86 LYS A O 1
ATOM 731 N N . ILE A 1 87 ? -1.613 9.315 1.220 1.00 91.88 87 ILE A N 1
ATOM 732 C CA . ILE A 1 87 ? -2.888 8.739 0.758 1.00 91.88 87 ILE A CA 1
ATOM 733 C C . ILE A 1 87 ? -2.822 7.209 0.703 1.00 91.88 87 ILE A C 1
ATOM 735 O O . ILE A 1 87 ? -3.792 6.545 1.057 1.00 91.88 87 ILE A O 1
ATOM 739 N N . THR A 1 88 ? -1.693 6.645 0.270 1.00 94.94 88 THR A N 1
ATOM 740 C CA . THR A 1 88 ? -1.495 5.190 0.217 1.00 94.94 88 THR A CA 1
ATOM 741 C C . THR A 1 88 ? -1.534 4.585 1.616 1.00 94.94 88 THR A C 1
ATOM 743 O O . THR A 1 88 ? -2.277 3.632 1.828 1.00 94.94 88 THR A O 1
ATOM 746 N N . TYR A 1 89 ? -0.816 5.174 2.575 1.00 95.56 89 TYR A N 1
ATOM 747 C CA . TYR A 1 89 ? -0.838 4.750 3.978 1.00 95.56 89 TYR A CA 1
ATOM 748 C C . TYR A 1 89 ? -2.258 4.763 4.540 1.00 95.56 89 TYR A C 1
ATOM 750 O O . TYR A 1 89 ? -2.746 3.748 5.029 1.00 95.56 89 TYR A O 1
ATOM 758 N N . LEU A 1 90 ? -2.963 5.882 4.374 1.00 95.06 90 LEU A N 1
ATOM 759 C CA . LEU A 1 90 ? -4.342 6.008 4.831 1.00 95.06 90 LEU A CA 1
ATOM 760 C C . LEU A 1 90 ? -5.280 4.994 4.182 1.00 95.06 90 LEU A C 1
ATOM 762 O O . LEU A 1 90 ? -6.099 4.408 4.875 1.00 95.06 90 LEU A O 1
ATOM 766 N N . ARG A 1 91 ? -5.151 4.745 2.875 1.00 94.69 91 ARG A N 1
ATOM 767 C CA . ARG A 1 91 ? -5.970 3.742 2.186 1.00 94.69 91 ARG A CA 1
ATOM 768 C C . ARG A 1 91 ? -5.769 2.349 2.781 1.00 94.69 91 ARG A C 1
ATOM 770 O O . ARG A 1 91 ? -6.752 1.641 2.976 1.00 94.69 91 ARG A O 1
ATOM 777 N N . VAL A 1 92 ? -4.524 1.968 3.069 1.00 97.31 92 VAL A N 1
ATOM 778 C CA . VAL A 1 92 ? -4.214 0.676 3.697 1.00 97.31 92 VAL A CA 1
ATOM 779 C C . VAL A 1 92 ? -4.832 0.593 5.088 1.00 97.31 92 VAL A C 1
ATOM 781 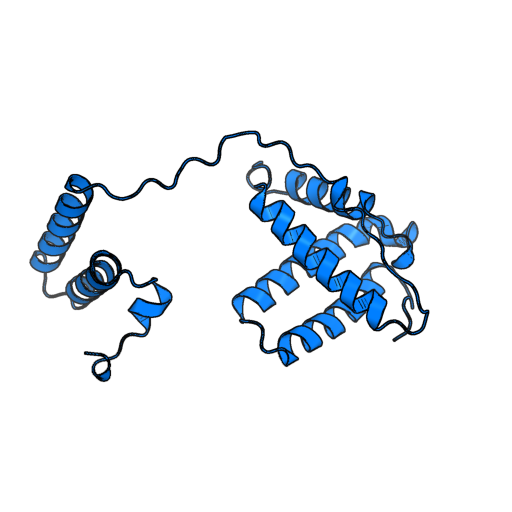O O . VAL A 1 92 ? -5.535 -0.374 5.369 1.00 97.31 92 VAL A O 1
ATOM 784 N N . LEU A 1 93 ? -4.637 1.619 5.921 1.00 97.56 93 LEU A N 1
ATOM 785 C CA . LEU A 1 93 ? -5.168 1.659 7.286 1.00 97.56 93 LEU A CA 1
ATOM 786 C C . LEU A 1 93 ? -6.700 1.628 7.299 1.00 97.56 93 LEU A C 1
ATOM 788 O O . LEU A 1 93 ? -7.293 0.837 8.022 1.00 97.56 93 LEU A O 1
ATOM 792 N N . THR A 1 94 ? -7.360 2.426 6.457 1.00 95.06 94 THR A N 1
ATOM 793 C CA . THR A 1 94 ? -8.824 2.412 6.351 1.00 95.06 94 THR A CA 1
ATOM 794 C C . THR A 1 94 ? -9.338 1.049 5.894 1.00 95.06 94 THR A C 1
ATOM 796 O O . THR A 1 94 ? -10.308 0.557 6.461 1.00 95.06 94 THR A O 1
ATOM 799 N N . SER A 1 95 ? -8.686 0.415 4.915 1.00 96.50 95 SER A N 1
ATOM 800 C CA . SER A 1 95 ? -9.053 -0.932 4.458 1.00 96.50 95 SER A CA 1
ATOM 801 C C . SER A 1 95 ? -8.904 -1.970 5.577 1.00 96.50 95 SER A C 1
ATOM 803 O O . SER A 1 95 ? -9.796 -2.786 5.788 1.00 96.50 95 SER A O 1
ATOM 805 N N . PHE A 1 96 ? -7.814 -1.892 6.341 1.00 98.31 96 PHE A N 1
ATOM 806 C CA . PHE A 1 96 ? -7.552 -2.759 7.488 1.00 98.31 96 PHE A CA 1
ATOM 807 C C . PHE A 1 96 ? -8.600 -2.609 8.600 1.00 98.31 96 PHE A C 1
ATOM 809 O O . PHE A 1 96 ? -9.186 -3.593 9.040 1.00 98.31 96 PHE A O 1
ATOM 816 N N . PHE A 1 97 ? -8.904 -1.385 9.025 1.00 97.88 97 PHE A N 1
ATOM 817 C CA . PHE A 1 97 ? -9.904 -1.156 10.070 1.00 97.88 97 PHE A CA 1
ATOM 818 C C . PHE A 1 97 ? -11.347 -1.384 9.603 1.00 97.88 97 PHE A C 1
ATOM 820 O O . PHE A 1 97 ? -12.203 -1.714 10.424 1.00 97.88 97 PHE A O 1
ATOM 827 N N . SER A 1 98 ? -11.628 -1.247 8.302 1.00 97.00 98 SER A N 1
ATOM 828 C CA . SER A 1 98 ? -12.917 -1.674 7.736 1.00 97.00 98 SER A CA 1
ATOM 829 C C . SER A 1 98 ? -13.062 -3.187 7.873 1.00 97.00 98 SER A C 1
ATOM 831 O O . SER A 1 98 ? -14.052 -3.655 8.421 1.00 97.00 98 SER A O 1
ATOM 833 N N . PHE A 1 99 ? -12.016 -3.944 7.519 1.00 97.62 99 PHE A N 1
ATOM 834 C CA . PHE A 1 99 ? -11.982 -5.386 7.754 1.00 97.62 99 PHE A CA 1
ATOM 835 C C . PHE A 1 99 ? -12.195 -5.741 9.234 1.00 97.62 99 PHE A C 1
ATOM 837 O O . PHE A 1 99 ? -12.991 -6.628 9.526 1.00 97.62 99 PHE A O 1
ATOM 844 N N . ILE A 1 100 ? -11.555 -5.041 10.181 1.00 97.75 100 ILE A N 1
ATOM 845 C CA . ILE A 1 100 ? -11.801 -5.282 11.615 1.00 97.75 100 ILE A CA 1
ATOM 846 C C . ILE A 1 100 ? -13.267 -5.009 11.972 1.00 97.75 100 ILE A C 1
ATOM 848 O O . ILE A 1 100 ? -13.884 -5.819 12.662 1.00 97.75 100 ILE A O 1
ATOM 852 N N . SER A 1 101 ? -13.832 -3.896 11.496 1.00 97.31 101 SER A N 1
ATOM 853 C CA . SER A 1 101 ? -15.227 -3.513 11.769 1.00 97.31 101 SER A CA 1
ATOM 854 C C . SER A 1 101 ? -16.213 -4.599 11.335 1.00 97.31 101 SER A C 1
ATOM 856 O O . SER A 1 101 ? -17.144 -4.905 12.071 1.00 97.31 101 SER A O 1
ATOM 858 N N . ASP A 1 102 ? -15.952 -5.237 10.195 1.00 96.81 102 ASP A N 1
ATOM 859 C CA . ASP A 1 102 ? -16.818 -6.276 9.634 1.00 96.81 102 ASP A CA 1
ATOM 860 C C . ASP A 1 102 ? -16.653 -7.652 10.312 1.00 96.81 102 ASP A C 1
ATOM 862 O O . ASP A 1 102 ? -17.518 -8.513 10.172 1.00 96.81 102 ASP A O 1
ATOM 866 N N . ASN A 1 103 ? -15.543 -7.891 11.025 1.00 96.69 103 ASN A N 1
ATOM 867 C CA . ASN A 1 103 ? -15.148 -9.234 11.483 1.00 96.69 103 ASN A CA 1
ATOM 868 C C . ASN A 1 103 ? -14.956 -9.364 13.007 1.00 96.69 103 ASN A C 1
ATOM 870 O O . ASN A 1 103 ? -14.575 -10.438 13.497 1.00 96.69 103 ASN A O 1
ATOM 874 N N . ASN A 1 104 ? -15.177 -8.291 13.773 1.00 96.06 104 ASN A N 1
ATOM 875 C CA . ASN A 1 104 ? -15.087 -8.338 15.231 1.00 96.06 104 ASN A CA 1
ATOM 876 C C . ASN A 1 104 ? -16.410 -8.777 15.872 1.00 96.06 104 ASN A C 1
ATOM 878 O O . ASN A 1 104 ? -17.488 -8.349 15.470 1.00 96.06 104 ASN A O 1
ATOM 882 N N . ASP A 1 105 ? -16.317 -9.602 16.916 1.00 94.88 105 ASP A N 1
ATOM 883 C CA . ASP A 1 105 ? -17.499 -10.158 17.600 1.00 94.88 105 ASP A CA 1
ATOM 884 C C . ASP A 1 105 ? -18.213 -9.121 18.483 1.00 94.88 105 ASP A C 1
ATOM 886 O O . ASP A 1 105 ? -19.292 -9.385 19.010 1.00 94.88 105 ASP A O 1
ATOM 890 N N . ASP A 1 106 ? -17.594 -7.955 18.680 1.00 93.88 106 ASP A N 1
ATOM 891 C CA . ASP A 1 106 ? -18.060 -6.909 19.589 1.00 93.88 106 ASP A CA 1
ATOM 892 C C . ASP A 1 106 ? -18.919 -5.852 18.871 1.00 93.88 106 ASP A C 1
ATOM 894 O O . ASP A 1 106 ? -19.338 -4.877 19.495 1.00 93.88 106 ASP A O 1
ATOM 898 N N . LEU A 1 107 ? -19.199 -6.050 17.573 1.00 93.19 107 LEU A N 1
ATOM 899 C CA . LEU A 1 107 ? -19.990 -5.158 16.711 1.00 93.19 107 LEU A CA 1
ATOM 900 C C . LEU A 1 107 ? -19.485 -3.705 16.711 1.00 93.19 107 LEU A C 1
ATOM 902 O O . LEU A 1 107 ? -20.236 -2.761 16.455 1.00 93.19 107 LEU A O 1
ATOM 906 N N . PHE A 1 108 ? -18.202 -3.516 17.015 1.00 95.69 108 PHE A N 1
ATOM 907 C CA . PHE A 1 108 ? -17.578 -2.208 17.033 1.00 95.69 108 PHE A CA 1
ATOM 908 C C . PHE A 1 108 ? -17.253 -1.767 15.608 1.00 95.69 108 PHE A C 1
ATOM 910 O O . PHE A 1 108 ? -16.717 -2.541 14.817 1.00 95.69 108 PHE A O 1
ATOM 917 N N . VAL A 1 109 ? -17.524 -0.500 15.297 1.00 95.81 109 VAL A N 1
ATOM 918 C CA . VAL A 1 109 ? -17.284 0.065 13.968 1.00 95.81 109 VAL A CA 1
ATOM 919 C C . VAL A 1 109 ? -16.292 1.212 14.065 1.00 95.81 109 VAL A C 1
ATOM 921 O O . VAL A 1 109 ? -16.541 2.224 14.724 1.00 95.81 109 VAL A O 1
ATOM 924 N N . PHE A 1 110 ? -15.179 1.080 13.348 1.00 95.06 110 PHE A N 1
ATOM 925 C CA . PHE A 1 110 ? -14.240 2.174 13.155 1.00 95.06 110 PHE A CA 1
ATOM 926 C C . PHE A 1 110 ? -14.794 3.164 12.130 1.00 95.06 110 PHE A C 1
ATOM 928 O O . PHE A 1 110 ? -15.077 2.814 10.987 1.00 95.06 110 PHE A O 1
ATOM 935 N N . SER A 1 111 ? -14.901 4.434 12.519 1.00 90.12 111 SER A N 1
ATOM 936 C CA . SER A 1 111 ? -15.343 5.513 11.634 1.00 90.12 111 SER A CA 1
ATOM 937 C C . SER A 1 111 ? -14.274 6.599 11.538 1.00 90.12 111 SER A C 1
ATOM 939 O O . SER A 1 111 ? -14.108 7.411 12.453 1.00 90.12 111 SER A O 1
ATOM 941 N N . PHE A 1 112 ? -13.573 6.647 10.402 1.00 91.19 112 PHE A N 1
ATOM 942 C CA . PHE A 1 112 ? -12.572 7.677 10.114 1.00 91.19 112 PHE A CA 1
ATOM 943 C C . PHE A 1 112 ? -13.121 8.755 9.183 1.00 91.19 112 PHE A C 1
ATOM 945 O O . PHE A 1 112 ? -13.630 8.474 8.097 1.00 91.19 112 PHE A O 1
ATOM 952 N N . ASP A 1 113 ? -12.961 10.017 9.575 1.00 85.88 113 ASP A N 1
ATOM 953 C CA . ASP A 1 113 ? -13.403 11.156 8.772 1.00 85.88 113 ASP A CA 1
ATOM 954 C C . ASP A 1 113 ? -12.304 11.590 7.795 1.00 85.88 113 ASP A C 1
ATOM 956 O O . ASP A 1 113 ? -11.579 12.569 7.995 1.00 85.88 113 ASP A O 1
ATOM 960 N N . MET A 1 114 ? -12.187 10.841 6.700 1.00 79.31 114 MET A N 1
ATOM 961 C CA . MET A 1 114 ? -11.175 11.084 5.668 1.00 79.31 114 MET A CA 1
ATOM 962 C C . MET A 1 114 ? -11.357 12.432 4.961 1.00 79.31 114 MET A C 1
ATOM 964 O O . MET A 1 114 ? -10.389 12.995 4.453 1.00 79.31 114 MET A O 1
ATOM 968 N N . LYS A 1 115 ? -12.578 12.992 4.951 1.00 75.81 115 LYS A N 1
ATOM 969 C CA . LYS A 1 115 ? -12.871 14.293 4.322 1.00 75.81 115 LYS A CA 1
ATOM 970 C C . LYS A 1 115 ? -12.191 15.449 5.059 1.00 75.81 115 LYS A C 1
ATOM 972 O O . LYS A 1 115 ? -11.895 16.478 4.442 1.00 75.81 115 LYS A O 1
ATOM 977 N N . LYS A 1 116 ? -11.929 15.280 6.360 1.00 75.56 116 LYS A N 1
ATOM 978 C CA . LYS A 1 116 ? -11.188 16.246 7.183 1.00 75.56 116 LYS A CA 1
ATOM 979 C C . LYS A 1 116 ? -9.676 16.180 6.970 1.00 75.56 116 LYS A C 1
ATOM 981 O O . LYS A 1 116 ? -8.990 17.158 7.260 1.00 75.56 116 LYS A O 1
ATOM 986 N N . ILE A 1 117 ? -9.147 15.090 6.413 1.00 81.25 117 ILE A N 1
ATOM 987 C CA . ILE A 1 117 ? -7.714 14.959 6.139 1.00 81.25 117 ILE A CA 1
ATOM 988 C C . ILE A 1 117 ? -7.387 15.632 4.799 1.00 81.25 117 ILE A C 1
ATOM 990 O O . ILE A 1 117 ? -7.469 15.031 3.727 1.00 81.25 117 ILE A O 1
ATOM 994 N N . ARG A 1 118 ? -7.007 16.913 4.851 1.00 77.12 118 ARG A N 1
ATOM 995 C CA . ARG A 1 118 ? -6.570 17.682 3.675 1.00 77.12 118 ARG A CA 1
ATOM 996 C C . ARG A 1 118 ? -5.066 17.920 3.710 1.00 77.12 118 ARG A C 1
ATOM 998 O O . ARG A 1 118 ? -4.573 18.736 4.482 1.00 77.12 118 ARG A O 1
ATOM 1005 N N . PHE A 1 119 ? -4.340 17.253 2.818 1.00 80.06 119 PHE A N 1
ATOM 1006 C CA . PHE A 1 119 ? -2.915 17.510 2.622 1.00 80.06 119 PHE A CA 1
ATOM 1007 C C . PHE A 1 119 ? -2.707 18.746 1.747 1.00 80.06 119 PHE A C 1
ATOM 1009 O O . PHE A 1 119 ? -3.173 18.781 0.603 1.00 80.06 119 PHE A O 1
ATOM 1016 N N . ARG A 1 120 ? -1.984 19.744 2.269 1.00 73.12 120 ARG A N 1
ATOM 1017 C CA . ARG A 1 120 ? -1.524 20.887 1.473 1.00 73.12 120 ARG A CA 1
ATOM 1018 C C . ARG A 1 120 ? -0.517 20.399 0.428 1.00 73.12 120 ARG A C 1
ATOM 1020 O O . ARG A 1 120 ? 0.396 19.641 0.740 1.00 73.12 120 ARG A O 1
ATOM 1027 N N . THR A 1 121 ? -0.704 20.810 -0.819 1.00 61.53 121 THR A N 1
ATOM 1028 C CA . THR A 1 121 ? 0.263 20.597 -1.901 1.00 61.53 121 THR A CA 1
ATOM 1029 C C . THR A 1 121 ? 1.336 21.675 -1.820 1.00 61.53 121 THR A C 1
ATOM 1031 O O . THR A 1 121 ? 1.047 22.832 -2.099 1.00 61.53 121 THR A O 1
ATOM 1034 N N . GLU A 1 122 ? 2.557 21.306 -1.424 1.00 61.94 122 GLU A N 1
ATOM 1035 C CA . GLU A 1 122 ? 3.693 22.244 -1.350 1.00 61.94 122 GLU A CA 1
ATOM 1036 C C . GLU A 1 122 ? 4.342 22.507 -2.723 1.00 61.94 122 GLU A C 1
ATOM 1038 O O . GLU A 1 122 ? 4.978 23.537 -2.910 1.00 61.94 122 GLU A O 1
ATOM 1043 N N . LYS A 1 123 ? 4.147 21.619 -3.709 1.00 59.09 123 LYS A N 1
ATOM 1044 C CA . LYS A 1 123 ? 4.589 21.794 -5.103 1.00 59.09 123 LYS A CA 1
ATOM 1045 C C . LYS A 1 123 ? 3.509 21.269 -6.049 1.00 59.09 123 LYS A C 1
ATOM 1047 O O . LYS A 1 123 ? 2.878 20.254 -5.742 1.00 59.09 123 LYS A O 1
ATOM 1052 N N . SER A 1 124 ? 3.282 21.939 -7.184 1.00 56.56 124 SER A N 1
ATOM 1053 C CA . SER A 1 124 ? 2.565 21.314 -8.302 1.00 56.56 124 SER A CA 1
ATOM 1054 C C . SER A 1 124 ? 3.304 20.029 -8.644 1.00 56.56 124 SER A C 1
ATOM 1056 O O . SER A 1 124 ? 4.529 20.074 -8.746 1.00 56.56 124 SER A O 1
ATOM 1058 N N . GLU A 1 125 ? 2.602 18.903 -8.778 1.00 58.91 125 GLU A N 1
ATOM 1059 C CA . GLU A 1 125 ? 3.228 17.675 -9.271 1.00 58.91 125 GLU A CA 1
ATOM 1060 C C . GLU A 1 125 ? 3.929 18.026 -10.589 1.00 58.91 125 GLU A C 1
ATOM 1062 O O . GLU A 1 125 ? 3.259 18.393 -11.557 1.00 58.91 125 GLU A O 1
ATOM 1067 N N . GLU A 1 126 ? 5.267 18.028 -10.595 1.00 59.81 126 GLU A N 1
ATOM 1068 C CA . GLU A 1 126 ? 6.027 18.249 -11.820 1.00 59.81 126 GLU A CA 1
ATOM 1069 C C . GLU A 1 126 ? 5.538 17.204 -12.818 1.00 59.81 126 GLU A C 1
ATOM 1071 O O . GLU A 1 126 ? 5.502 16.005 -12.519 1.00 59.81 126 GLU A O 1
ATOM 1076 N N . LYS A 1 127 ? 5.058 17.673 -13.975 1.00 63.50 127 LYS A N 1
ATOM 1077 C CA . LYS A 1 127 ? 4.646 16.773 -15.048 1.00 63.50 127 LYS A CA 1
ATOM 1078 C C . LYS A 1 127 ? 5.831 15.856 -15.336 1.00 63.50 127 LYS A C 1
ATOM 1080 O O . LYS A 1 127 ? 6.963 16.325 -15.406 1.00 63.50 127 LYS A O 1
ATOM 1085 N N . LEU A 1 128 ? 5.563 14.560 -15.476 1.00 67.06 128 LEU A N 1
ATOM 1086 C CA . LEU A 1 128 ? 6.579 13.599 -15.891 1.00 67.06 128 LEU A CA 1
ATOM 1087 C C . LEU A 1 128 ? 7.263 14.133 -17.156 1.00 67.06 128 LEU A C 1
ATOM 1089 O O . LEU A 1 128 ? 6.589 14.388 -18.156 1.00 67.06 128 LEU A O 1
ATOM 1093 N N . ASN A 1 129 ? 8.579 14.335 -17.090 1.00 79.12 129 ASN A N 1
ATOM 1094 C CA . ASN A 1 129 ? 9.368 14.694 -18.259 1.00 79.12 129 ASN A CA 1
ATOM 1095 C C . ASN A 1 129 ? 9.492 13.449 -19.137 1.00 79.12 129 ASN A C 1
ATOM 1097 O O . ASN A 1 129 ? 10.065 12.441 -18.724 1.00 79.12 129 ASN A O 1
ATOM 1101 N N . TYR A 1 130 ? 8.911 13.515 -20.330 1.00 84.25 130 TYR A N 1
ATOM 1102 C CA . TYR A 1 130 ? 9.064 12.482 -21.347 1.00 84.25 130 TYR A CA 1
ATOM 1103 C C . TYR A 1 130 ? 10.363 12.707 -22.117 1.00 84.25 130 TYR A C 1
ATOM 1105 O O . TYR A 1 130 ? 10.796 13.850 -22.271 1.00 84.25 130 TYR A O 1
ATOM 1113 N N . LEU A 1 131 ? 10.950 11.622 -22.628 1.00 89.81 131 LEU A N 1
ATOM 1114 C CA . LEU A 1 131 ? 12.079 11.729 -23.546 1.00 89.81 131 LEU A CA 1
ATOM 1115 C C . LEU A 1 131 ? 11.617 12.437 -24.820 1.00 89.81 131 LEU A C 1
ATOM 1117 O O . LEU A 1 131 ? 10.672 11.991 -25.473 1.00 89.81 131 LEU A O 1
ATOM 1121 N N . ASN A 1 132 ? 12.286 13.526 -25.177 1.00 91.94 132 ASN A N 1
ATOM 1122 C CA . ASN A 1 132 ? 12.082 14.167 -26.471 1.00 91.94 132 ASN A CA 1
ATOM 1123 C C . ASN A 1 132 ? 12.826 13.413 -27.588 1.00 91.94 132 ASN A C 1
ATOM 1125 O O . ASN A 1 132 ? 13.661 12.541 -27.339 1.00 91.94 132 ASN A O 1
ATOM 1129 N N . GLU A 1 133 ? 12.551 13.766 -28.844 1.00 93.06 133 GLU A N 1
ATOM 1130 C CA . GLU A 1 133 ? 13.142 13.101 -30.014 1.00 93.06 133 GLU A CA 1
ATOM 1131 C C . GLU A 1 133 ? 14.678 13.121 -30.004 1.00 93.06 133 GLU A C 1
ATOM 1133 O O . GLU A 1 133 ? 15.319 12.111 -30.296 1.00 93.06 133 GLU A O 1
ATOM 1138 N N . ASN A 1 134 ? 15.289 14.235 -29.591 1.00 95.38 134 ASN A N 1
ATOM 1139 C CA . ASN A 1 134 ? 16.746 14.348 -29.513 1.00 95.38 134 ASN A CA 1
ATOM 1140 C C . ASN A 1 134 ? 17.332 13.422 -28.440 1.00 95.38 134 ASN A C 1
ATOM 1142 O O . ASN A 1 134 ? 18.397 12.834 -28.638 1.00 95.38 134 ASN A O 1
ATOM 1146 N N . GLU A 1 135 ? 16.652 13.277 -27.304 1.00 93.88 135 GLU A N 1
ATOM 1147 C CA . GLU A 1 135 ? 17.038 12.349 -26.239 1.00 93.88 135 GLU A CA 1
ATOM 1148 C C . GLU A 1 135 ? 16.896 10.893 -26.684 1.00 93.88 135 GLU A C 1
ATOM 1150 O O . GLU A 1 135 ? 17.787 10.088 -26.412 1.00 93.88 135 GLU A O 1
ATOM 1155 N N . ILE A 1 136 ? 15.848 10.567 -27.445 1.00 95.19 136 ILE A N 1
ATOM 1156 C CA . ILE A 1 136 ? 15.665 9.246 -28.058 1.00 95.19 136 ILE A CA 1
ATOM 1157 C C . ILE A 1 136 ? 16.798 8.938 -29.047 1.00 95.19 136 ILE A C 1
ATOM 1159 O O . ILE A 1 136 ? 17.374 7.848 -29.015 1.00 95.19 136 ILE A O 1
ATOM 1163 N N . ILE A 1 137 ? 17.167 9.895 -29.903 1.00 96.25 137 ILE A N 1
ATOM 1164 C CA . ILE A 1 137 ? 18.282 9.731 -30.848 1.00 96.25 137 ILE A CA 1
ATOM 1165 C C . ILE A 1 137 ? 19.596 9.512 -30.091 1.00 96.25 137 ILE A C 1
ATOM 1167 O O . ILE A 1 137 ? 20.361 8.600 -30.413 1.00 96.25 137 ILE A O 1
ATOM 1171 N N . ARG A 1 138 ? 19.858 10.307 -29.046 1.00 96.50 138 ARG A N 1
ATOM 1172 C CA . ARG A 1 138 ? 21.047 10.143 -28.195 1.00 96.50 138 ARG A CA 1
ATOM 1173 C C . ARG A 1 138 ? 21.075 8.776 -27.519 1.00 96.50 138 ARG A C 1
ATOM 1175 O O . ARG A 1 138 ? 22.121 8.129 -27.547 1.00 96.50 138 ARG A O 1
ATOM 1182 N N . LEU A 1 139 ? 19.949 8.326 -26.966 1.00 95.19 139 LEU A N 1
ATOM 1183 C CA . LEU A 1 139 ? 19.824 7.013 -26.341 1.00 95.19 139 LEU A CA 1
ATOM 1184 C C . LEU A 1 139 ? 20.163 5.902 -27.340 1.00 95.19 139 LEU A C 1
ATOM 1186 O O . LEU A 1 139 ? 21.031 5.079 -27.059 1.00 95.19 139 LEU A O 1
ATOM 1190 N N . ASN A 1 140 ? 19.565 5.919 -28.533 1.00 94.69 140 ASN A N 1
ATOM 1191 C CA . ASN A 1 140 ? 19.860 4.931 -29.573 1.00 94.69 140 ASN A CA 1
ATOM 1192 C C . ASN A 1 140 ? 21.333 4.935 -29.991 1.00 94.69 140 ASN A C 1
ATOM 1194 O O . ASN A 1 140 ? 21.941 3.871 -30.095 1.00 94.69 140 ASN A O 1
ATOM 1198 N N . ASN A 1 141 ? 21.937 6.113 -30.157 1.00 95.44 141 ASN A N 1
ATOM 1199 C CA . ASN A 1 141 ? 23.355 6.224 -30.493 1.00 95.44 141 ASN A CA 1
ATOM 1200 C C . ASN A 1 141 ? 24.258 5.617 -29.412 1.00 95.44 141 ASN A C 1
ATOM 1202 O O . ASN A 1 141 ? 25.279 5.010 -29.736 1.00 95.44 141 ASN A O 1
ATOM 1206 N N . VAL A 1 142 ? 23.900 5.762 -28.132 1.00 93.88 142 VAL A N 1
ATOM 1207 C CA . VAL A 1 142 ? 24.616 5.099 -27.032 1.00 93.88 142 VAL A CA 1
ATOM 1208 C C . VAL A 1 142 ? 24.453 3.583 -27.129 1.00 93.88 142 VAL A C 1
ATOM 1210 O O . VAL A 1 142 ? 25.455 2.877 -27.066 1.00 93.88 142 VAL A O 1
ATOM 1213 N N . LEU A 1 143 ? 23.236 3.076 -27.353 1.00 92.81 143 LEU A N 1
ATOM 1214 C CA . LEU A 1 143 ? 22.994 1.633 -27.483 1.00 92.81 143 LEU A CA 1
ATOM 1215 C C . LEU A 1 143 ? 23.789 1.008 -28.637 1.00 92.81 143 LEU A C 1
ATOM 1217 O O . LEU A 1 143 ? 24.374 -0.059 -28.464 1.00 92.81 143 LEU A O 1
ATOM 1221 N N . GLU A 1 144 ? 23.849 1.668 -29.794 1.00 91.81 144 GLU A N 1
ATOM 1222 C CA . GLU A 1 144 ? 24.620 1.174 -30.941 1.00 91.81 144 GLU A CA 1
ATOM 1223 C C . GLU A 1 144 ? 26.135 1.245 -30.693 1.00 91.81 144 GLU A C 1
ATOM 1225 O O . GLU A 1 144 ? 26.856 0.299 -31.012 1.00 91.81 144 GLU A O 1
ATOM 1230 N N . LYS A 1 145 ? 26.629 2.306 -30.038 1.00 91.44 145 LYS A N 1
ATOM 1231 C CA . LYS A 1 145 ? 28.039 2.386 -29.619 1.00 91.44 145 LYS A CA 1
ATOM 1232 C C . LYS A 1 145 ? 28.411 1.275 -28.638 1.00 91.44 145 LYS A C 1
ATOM 1234 O O . LYS A 1 145 ? 29.485 0.698 -28.768 1.00 91.44 145 LYS A O 1
ATOM 1239 N N . GLU A 1 146 ? 27.551 0.963 -27.670 1.00 88.56 146 GLU A N 1
ATOM 1240 C CA . GLU A 1 146 ? 27.799 -0.115 -26.703 1.00 88.56 146 GLU A CA 1
ATOM 1241 C C . GLU A 1 146 ? 27.790 -1.500 -27.363 1.00 88.56 146 GLU A C 1
ATOM 1243 O O . GLU A 1 146 ? 28.633 -2.336 -27.037 1.00 88.56 146 GLU A O 1
ATOM 1248 N N . LYS A 1 147 ? 26.913 -1.733 -28.347 1.00 88.44 147 LYS A N 1
ATOM 1249 C CA . LYS A 1 147 ? 26.942 -2.959 -29.163 1.00 88.44 147 LYS A CA 1
ATOM 1250 C C . LYS A 1 147 ? 28.247 -3.105 -29.951 1.00 88.44 147 LYS A C 1
ATOM 1252 O O . LYS A 1 147 ? 28.762 -4.211 -30.069 1.00 88.44 147 LYS A O 1
ATOM 1257 N N . ALA A 1 148 ? 28.797 -2.001 -30.459 1.00 84.88 148 ALA A N 1
ATOM 1258 C CA . ALA A 1 148 ? 30.018 -2.004 -31.265 1.00 84.88 148 ALA A CA 1
ATOM 1259 C C . ALA A 1 148 ? 31.312 -2.222 -30.454 1.00 84.88 148 ALA A C 1
ATOM 1261 O O . ALA A 1 148 ? 32.333 -2.603 -31.021 1.00 84.88 148 ALA A O 1
ATOM 1262 N N . LYS A 1 149 ? 31.305 -1.974 -29.135 1.00 79.50 149 LYS A N 1
ATOM 1263 C CA . LYS A 1 149 ? 32.522 -1.989 -28.302 1.00 79.50 149 LYS A CA 1
ATOM 1264 C C . LYS A 1 149 ? 33.064 -3.382 -27.962 1.00 79.50 149 LYS A C 1
ATOM 1266 O O . LYS A 1 149 ? 34.214 -3.449 -27.538 1.00 79.50 149 LYS A O 1
ATOM 1271 N N . LYS A 1 150 ? 32.272 -4.455 -28.104 1.00 61.75 150 LYS A N 1
ATOM 1272 C CA . LYS A 1 150 ? 32.644 -5.892 -28.027 1.00 61.75 150 LYS A CA 1
ATOM 1273 C C . LYS A 1 150 ? 31.368 -6.741 -28.158 1.00 61.75 150 LYS A C 1
ATOM 1275 O O . LYS A 1 150 ? 30.311 -6.289 -27.719 1.00 61.75 150 LYS A O 1
ATOM 1280 N N . GLU A 1 151 ? 31.475 -7.976 -28.664 1.00 64.88 151 GLU A N 1
ATOM 1281 C CA . GLU A 1 151 ? 30.395 -8.989 -28.729 1.00 64.88 151 GLU A CA 1
ATOM 1282 C C . GLU A 1 151 ? 29.959 -9.498 -27.339 1.00 64.88 151 GLU A C 1
ATOM 1284 O O . GLU A 1 151 ? 29.926 -10.688 -27.035 1.00 64.88 151 GLU A O 1
ATOM 1289 N N . VAL A 1 152 ? 29.650 -8.584 -26.428 1.00 78.00 152 VAL A N 1
ATOM 1290 C CA . VAL A 1 152 ? 29.135 -8.934 -25.116 1.00 78.00 152 VAL A CA 1
ATOM 1291 C C . VAL A 1 152 ? 27.646 -9.170 -25.291 1.00 78.00 152 VAL A C 1
ATOM 1293 O O . VAL A 1 152 ? 26.903 -8.227 -25.525 1.00 78.00 152 VAL A O 1
ATOM 1296 N N . TYR A 1 153 ? 27.187 -10.409 -25.132 1.00 86.38 153 TYR A N 1
ATOM 1297 C CA . TYR A 1 153 ? 25.761 -10.767 -25.117 1.00 86.38 153 TYR A CA 1
ATOM 1298 C C . TYR A 1 153 ? 24.876 -9.735 -24.378 1.00 86.38 153 TYR A C 1
ATOM 1300 O O . TYR A 1 153 ? 23.799 -9.362 -24.845 1.00 86.38 153 TYR A O 1
ATOM 1308 N N . ASN A 1 154 ? 25.371 -9.193 -23.259 1.00 88.50 154 ASN A N 1
ATOM 1309 C CA . ASN A 1 154 ? 24.684 -8.169 -22.472 1.00 88.50 154 ASN A CA 1
ATOM 1310 C C . ASN A 1 154 ? 24.400 -6.862 -23.234 1.00 88.50 154 ASN A C 1
ATOM 1312 O O . ASN A 1 154 ? 23.369 -6.250 -22.968 1.00 88.50 154 ASN A O 1
ATOM 1316 N N . SER A 1 155 ? 25.263 -6.417 -24.156 1.00 90.50 155 SER A N 1
ATOM 1317 C CA . SER A 1 155 ? 25.045 -5.177 -24.920 1.00 90.50 155 SER A CA 1
ATOM 1318 C C . SER A 1 155 ? 23.873 -5.331 -25.893 1.00 90.50 155 SER A C 1
ATOM 1320 O O . SER A 1 155 ? 22.985 -4.477 -25.928 1.00 90.50 155 SER A O 1
ATOM 1322 N N . PHE A 1 156 ? 23.792 -6.468 -26.591 1.00 90.94 156 PHE A N 1
ATOM 1323 C CA . PHE A 1 156 ? 22.658 -6.817 -27.449 1.00 90.94 156 PHE A CA 1
ATOM 1324 C C . PHE A 1 156 ? 21.372 -7.021 -26.643 1.00 90.94 156 PHE A C 1
ATOM 1326 O O . PHE A 1 156 ? 20.347 -6.432 -26.983 1.00 90.94 156 PHE A O 1
ATOM 1333 N N . ARG A 1 157 ? 21.435 -7.772 -25.534 1.00 90.88 157 ARG A N 1
ATOM 1334 C CA . ARG A 1 157 ? 20.294 -7.990 -24.629 1.00 90.88 157 ARG A CA 1
ATOM 1335 C C . ARG A 1 157 ? 19.736 -6.672 -24.087 1.00 90.88 157 ARG A C 1
ATOM 1337 O O . ARG A 1 157 ? 18.532 -6.448 -24.144 1.00 90.88 157 ARG A O 1
ATOM 1344 N N . ASN A 1 158 ? 20.596 -5.796 -23.565 1.00 92.38 158 ASN A N 1
ATOM 1345 C CA . ASN A 1 158 ? 20.175 -4.512 -23.001 1.00 92.38 158 ASN A CA 1
ATOM 1346 C C . ASN A 1 158 ? 19.605 -3.588 -24.083 1.00 92.38 158 ASN A C 1
ATOM 1348 O O . ASN A 1 158 ? 18.600 -2.923 -23.845 1.00 92.38 158 ASN A O 1
ATOM 1352 N N . SER A 1 159 ? 20.217 -3.566 -25.273 1.00 94.12 159 SER A N 1
ATOM 1353 C CA . SER A 1 159 ? 19.702 -2.796 -26.407 1.00 94.12 159 SER A CA 1
ATOM 1354 C C . SER A 1 159 ? 18.307 -3.266 -26.815 1.00 94.12 159 SER A C 1
ATOM 1356 O O . SER A 1 159 ? 17.409 -2.436 -26.938 1.00 94.12 159 SER A O 1
ATOM 1358 N N . LEU A 1 160 ? 18.098 -4.580 -26.954 1.00 92.88 160 LEU A N 1
ATOM 1359 C CA . LEU A 1 160 ? 16.786 -5.146 -27.266 1.00 92.88 160 LEU A CA 1
ATOM 1360 C C . LEU A 1 160 ? 15.757 -4.802 -26.184 1.00 92.88 160 LEU A C 1
ATOM 1362 O O . LEU A 1 160 ? 14.688 -4.302 -26.514 1.00 92.88 160 LEU A O 1
ATOM 1366 N N . LEU A 1 161 ? 16.095 -4.994 -24.906 1.00 95.06 161 LEU A N 1
ATOM 1367 C CA . LEU A 1 161 ? 15.208 -4.685 -23.781 1.00 95.06 161 LEU A CA 1
ATOM 1368 C C . LEU A 1 161 ? 14.759 -3.216 -23.789 1.00 95.06 161 LEU A C 1
ATOM 1370 O O . LEU A 1 161 ? 13.570 -2.927 -23.682 1.00 95.06 161 LEU A O 1
ATOM 1374 N N . ILE A 1 162 ? 15.700 -2.283 -23.961 1.00 95.25 162 ILE A N 1
ATOM 1375 C CA . ILE A 1 162 ? 15.392 -0.848 -23.993 1.00 95.25 162 ILE A CA 1
ATOM 1376 C C . ILE A 1 162 ? 14.554 -0.502 -25.227 1.00 95.25 162 ILE A C 1
ATOM 1378 O O . ILE A 1 162 ? 13.618 0.284 -25.116 1.00 95.25 162 ILE A O 1
ATOM 1382 N N . LYS A 1 163 ? 14.833 -1.108 -26.388 1.00 94.44 163 LYS A N 1
ATOM 1383 C CA . LYS A 1 163 ? 14.035 -0.899 -27.606 1.00 94.44 163 LYS A CA 1
ATOM 1384 C C . LYS A 1 163 ? 12.617 -1.460 -27.475 1.00 94.44 163 LYS A C 1
ATOM 1386 O O . LYS A 1 163 ? 11.683 -0.801 -27.918 1.00 94.44 163 LYS A O 1
ATOM 1391 N N . LEU A 1 164 ? 12.433 -2.608 -26.822 1.00 95.25 164 LEU A N 1
ATOM 1392 C CA . LEU A 1 164 ? 11.109 -3.158 -26.507 1.00 95.25 164 LEU A CA 1
ATOM 1393 C C . LEU A 1 164 ? 10.297 -2.208 -25.617 1.00 95.25 164 LEU A C 1
ATOM 1395 O O . LEU A 1 164 ? 9.116 -1.989 -25.869 1.00 95.25 164 LEU A O 1
ATOM 1399 N N . MET A 1 165 ? 10.930 -1.590 -24.618 1.00 95.56 165 MET A N 1
ATOM 1400 C CA . MET A 1 165 ? 10.267 -0.592 -23.772 1.00 95.56 165 MET A CA 1
ATOM 1401 C C . MET A 1 165 ? 9.964 0.704 -24.535 1.00 95.56 165 MET A C 1
ATOM 1403 O O . MET A 1 165 ? 8.863 1.237 -24.436 1.00 95.56 165 MET A O 1
ATOM 1407 N N . LEU A 1 166 ? 10.933 1.209 -25.303 1.00 94.56 166 LEU A N 1
ATOM 1408 C CA . LEU A 1 166 ? 10.836 2.490 -26.003 1.00 94.56 166 LEU A CA 1
ATOM 1409 C C . LEU A 1 166 ? 9.823 2.458 -27.155 1.00 94.56 166 LEU A C 1
ATOM 1411 O O . LEU A 1 166 ? 9.045 3.394 -27.304 1.00 94.56 166 LEU A O 1
ATOM 1415 N N . TYR A 1 167 ? 9.846 1.400 -27.967 1.00 94.25 167 TYR A N 1
ATOM 1416 C CA . TYR A 1 167 ? 9.031 1.293 -29.180 1.00 94.25 167 TYR A CA 1
ATOM 1417 C C . TYR A 1 167 ? 7.801 0.404 -29.006 1.00 94.25 167 TYR A C 1
ATOM 1419 O O . TYR A 1 167 ? 6.778 0.658 -29.631 1.00 94.25 167 TYR A O 1
ATOM 1427 N N . GLY A 1 168 ? 7.883 -0.619 -28.154 1.00 92.19 168 GLY A N 1
ATOM 1428 C CA . GLY A 1 168 ? 6.747 -1.487 -27.835 1.00 92.19 168 GLY A CA 1
ATOM 1429 C C . GLY A 1 168 ? 5.865 -0.950 -26.708 1.00 92.19 168 GLY A C 1
ATOM 1430 O O . GLY A 1 168 ? 4.814 -1.521 -26.439 1.00 92.19 168 GLY A O 1
ATOM 1431 N N . GLY A 1 169 ? 6.286 0.117 -26.018 1.00 92.69 169 GLY A N 1
ATOM 1432 C CA . GLY A 1 169 ? 5.547 0.683 -24.887 1.00 92.69 169 GLY A CA 1
ATOM 1433 C C . GLY A 1 169 ? 5.434 -0.263 -23.686 1.00 92.69 169 GLY A C 1
ATOM 1434 O O . GLY A 1 169 ? 4.599 -0.042 -22.809 1.00 92.69 169 GLY A O 1
ATOM 1435 N N . LEU A 1 170 ? 6.256 -1.317 -23.645 1.00 95.00 170 LEU A N 1
ATOM 1436 C CA . LEU A 1 170 ? 6.219 -2.320 -22.590 1.00 95.00 170 LEU A CA 1
ATOM 1437 C C . LEU A 1 170 ? 6.765 -1.751 -21.280 1.00 95.00 170 LEU A C 1
ATOM 1439 O O . LEU A 1 170 ? 7.817 -1.104 -21.239 1.00 95.00 170 LEU A O 1
ATOM 1443 N N . ARG A 1 171 ? 6.095 -2.065 -20.169 1.00 94.12 171 ARG A N 1
ATOM 1444 C CA . ARG A 1 171 ? 6.680 -1.882 -18.837 1.00 94.12 171 ARG A CA 1
ATOM 1445 C C . ARG A 1 171 ? 7.869 -2.818 -18.680 1.00 94.12 171 ARG A C 1
ATOM 1447 O O . ARG A 1 171 ? 7.896 -3.909 -19.239 1.00 94.12 171 ARG A O 1
ATOM 1454 N N . ILE A 1 172 ? 8.818 -2.445 -17.823 1.00 94.62 172 ILE A N 1
ATOM 1455 C CA . ILE A 1 172 ? 10.010 -3.267 -17.563 1.00 94.62 172 ILE A CA 1
ATOM 1456 C C . ILE A 1 172 ? 9.660 -4.713 -17.172 1.00 94.62 172 ILE A C 1
ATOM 1458 O O . ILE A 1 172 ? 10.278 -5.648 -17.666 1.00 94.62 172 ILE A O 1
ATOM 1462 N N . SER A 1 173 ? 8.633 -4.916 -16.342 1.00 93.88 173 SER A N 1
ATOM 1463 C CA . SER A 1 173 ? 8.182 -6.250 -15.931 1.00 93.88 173 SER A CA 1
ATOM 1464 C C . SER A 1 173 ? 7.580 -7.064 -17.075 1.00 93.88 173 SER A C 1
ATOM 1466 O O . SER A 1 173 ? 7.653 -8.284 -17.048 1.00 93.88 173 SER A O 1
ATOM 1468 N N . GLU A 1 174 ? 6.967 -6.412 -18.060 1.00 94.81 174 GLU A N 1
ATOM 1469 C CA . GLU A 1 174 ? 6.409 -7.072 -19.244 1.00 94.81 174 GLU A CA 1
ATOM 1470 C C . GLU A 1 174 ? 7.553 -7.432 -20.199 1.00 94.81 174 GLU A C 1
ATOM 1472 O O . GLU A 1 174 ? 7.689 -8.587 -20.588 1.00 94.81 174 GLU A O 1
ATOM 1477 N N . ALA A 1 175 ? 8.450 -6.477 -20.468 1.00 95.75 175 ALA A N 1
ATOM 1478 C CA . ALA A 1 175 ? 9.595 -6.651 -21.359 1.00 95.75 175 ALA A CA 1
ATOM 1479 C C . ALA A 1 175 ? 10.564 -7.757 -20.896 1.00 95.75 175 ALA A C 1
ATOM 1481 O O . ALA A 1 175 ? 11.126 -8.469 -21.724 1.00 95.75 175 ALA A O 1
ATOM 1482 N N . LEU A 1 176 ? 10.738 -7.940 -19.581 1.00 94.88 176 LEU A N 1
ATOM 1483 C CA . LEU A 1 176 ? 11.551 -9.025 -19.015 1.00 94.88 176 LEU A CA 1
ATOM 1484 C C . LEU A 1 176 ? 10.926 -10.420 -19.175 1.00 94.88 176 LEU A C 1
ATOM 1486 O O . LEU A 1 176 ? 11.642 -11.411 -19.059 1.00 94.88 176 LEU A O 1
ATOM 1490 N N . ASN A 1 177 ? 9.615 -10.502 -19.413 1.00 94.62 177 ASN A N 1
ATOM 1491 C CA . ASN A 1 177 ? 8.877 -11.761 -19.518 1.00 94.62 177 ASN A CA 1
ATOM 1492 C C . ASN A 1 177 ? 8.558 -12.168 -20.965 1.00 94.62 177 ASN A C 1
ATOM 1494 O O . ASN A 1 177 ? 7.936 -13.211 -21.159 1.00 94.62 177 ASN A O 1
ATOM 1498 N N . VAL A 1 178 ? 8.989 -11.381 -21.959 1.00 93.69 178 VAL A N 1
ATOM 149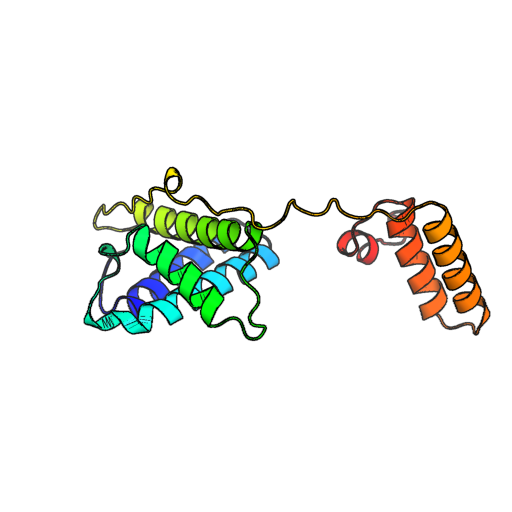9 C CA . VAL A 1 178 ? 8.813 -11.692 -23.385 1.00 93.69 178 VAL A CA 1
ATOM 1500 C C . VAL A 1 178 ? 9.589 -12.959 -23.751 1.00 93.69 178 VAL A C 1
ATOM 1502 O O . VAL A 1 178 ? 10.774 -13.099 -23.438 1.00 93.69 178 VAL A O 1
ATOM 1505 N N . LYS A 1 179 ? 8.920 -13.878 -24.443 1.00 93.56 179 LYS A N 1
ATOM 1506 C CA . LYS A 1 179 ? 9.453 -15.147 -24.940 1.00 93.56 179 LYS A CA 1
ATOM 1507 C C . LYS A 1 179 ? 9.516 -15.141 -26.463 1.00 93.56 179 LYS A C 1
ATOM 1509 O O . LYS A 1 179 ? 8.838 -14.373 -27.131 1.00 93.56 179 LYS A O 1
ATOM 1514 N N . LEU A 1 180 ? 10.300 -16.060 -27.028 1.00 90.81 180 LEU A N 1
ATOM 1515 C CA . LEU A 1 180 ? 10.397 -16.221 -28.484 1.00 90.81 180 LEU A CA 1
ATOM 1516 C C . LEU A 1 180 ? 9.051 -16.557 -29.148 1.00 90.81 180 LEU A C 1
ATOM 1518 O O . LEU A 1 180 ? 8.864 -16.213 -30.303 1.00 90.81 180 LEU A O 1
ATOM 1522 N N . CYS A 1 181 ? 8.123 -17.203 -28.433 1.00 94.25 181 CYS A N 1
ATOM 1523 C CA . CYS A 1 181 ? 6.780 -17.506 -28.938 1.00 94.25 181 CYS A CA 1
ATOM 1524 C C . CYS A 1 181 ? 5.832 -16.300 -28.980 1.00 94.25 181 CYS A C 1
ATOM 1526 O O . CYS A 1 181 ? 4.723 -16.441 -29.482 1.00 94.25 181 CYS A O 1
ATOM 1528 N N . ASP A 1 182 ? 6.235 -15.158 -28.421 1.00 87.50 182 ASP A N 1
ATOM 1529 C CA . ASP A 1 182 ? 5.422 -13.939 -28.404 1.00 87.50 182 ASP A CA 1
ATOM 1530 C C . ASP A 1 182 ? 5.667 -13.058 -29.651 1.00 87.50 182 ASP A C 1
ATOM 1532 O O . ASP A 1 182 ? 5.049 -12.000 -29.774 1.00 87.50 182 ASP A O 1
ATOM 1536 N N . PHE A 1 183 ? 6.575 -13.478 -30.547 1.00 83.00 183 PHE A N 1
ATOM 1537 C CA . PHE A 1 183 ? 6.931 -12.810 -31.806 1.00 83.00 183 PHE A CA 1
ATOM 1538 C C . PHE A 1 183 ? 6.309 -13.486 -33.030 1.00 83.00 183 PHE A C 1
ATOM 1540 O O . PHE A 1 183 ? 6.156 -14.729 -33.015 1.00 83.00 183 PHE A O 1
#

Radius of gyration: 23.34 Å; chains: 1; bounding box: 53×40×60 Å

Secondary structure (DSSP, 8-state):
--S-SS-HHHHHHHHHHHHHHHHHHTT--HHHHHHHHHHHHHHHHHHHTTTTT--GGG--HHHHHHHHHHHHHT-TT-PPPPHHHHHHHHHHHHHHHHHHHHH-TT-------GGG-----SS--PPP-PPPHHHHHHHHHHHHHHHHT---HHHHHHHHHHHHHHHH---HHHHTT--GGG-

Organism: Campylobacter jejuni (NCBI:txid197)